Protein AF-C3PHQ7-F1 (afdb_monomer_lite)

Organism: Corynebacterium aurimucosum (strain ATCC 700975 / DSM 44827 / CIP 107346 / CN-1) (NCBI:txid548476)

InterPro domains:
  IPR045633 Protein of unknown function DUF6414 [PF19952] (88-363)

Secondary structure (DSSP, 8-state):
-HHHHHHHHHTS-HHHHHHHHHHHHHHHHHHHHTTS--TTHHHHHHHHHHHHHHHHHHHHHHHHHHHHHHHHHHHTT-----SS---EEEEEE-HHHHHHHHHHHTT----------SS-TTTHHHHHHHHTTT-HHHHHHHHHHHHHHHHHHHHHHHHHHTT-EEE-HHHH--HHHHHTTTTGGG--TT-EEEEEEEEEEEEHHHHHHHHHHHHHHHT-S-HHHHHHHHHHHHHHH-SEEEEEEETT-SSSSSS-EEEEEETTS--SSS-HHHHHHHH-SS-EEEEEEEEEEE-PPS------HHHHHHHHHHHHHHHHTTSS--HHHHHHHHHHHHHHHHHTT-TTSPPTT-EEEEEEEEEEE-PPPP----

pLDDT: mean 74.53, std 17.22, range [35.25, 98.0]

Radius of gyration: 29.81 Å; chains: 1; bounding box: 79×88×75 Å

Sequence (374 aa):
MGRFAFILICRLSFSERRAIQRDIAAIRARRALMRTPTRSAVHQLKQSERISIRQFYLLQFGFRARRTAVRIALMVNSLPESNVPDVRDYLFVDRQRVGSLLAQFADGLPESETQSKSRSKRLSANLAKIFSGQSEVGQSEAQTLALADLHVSQLEEAAQALDMLADISDLMANRKKWLRGKVRSRLQPGMLLRVTAMTQISDIATILELMSKLDQNFGSGSENAFEAMLDQIRSLYGESITVSIWPNGDDANDGMFVGELPYDLGFGPTRRELILSQVGPGPAELTTLMQISAVPTEKDKNHALGTWISELASMATKAVENDQLDRRVLDKTIASLGLVLAHSGFVAAPKWPAISVLPLAIYRNVMPTPQLDV

Structure (mmCIF, N/CA/C/O backbone):
data_AF-C3PHQ7-F1
#
_entry.id   AF-C3PHQ7-F1
#
loop_
_atom_site.group_PDB
_atom_site.id
_atom_site.type_symbol
_atom_site.label_atom_id
_atom_site.label_alt_id
_atom_site.label_comp_id
_atom_site.label_asym_id
_atom_site.label_entity_id
_atom_site.label_seq_id
_atom_site.pdbx_PDB_ins_code
_atom_site.Cartn_x
_atom_site.Cartn_y
_atom_site.Cartn_z
_atom_site.occupancy
_atom_site.B_iso_or_equiv
_atom_site.auth_seq_id
_atom_site.auth_comp_id
_atom_site.auth_asym_id
_atom_site.auth_atom_id
_atom_site.pdbx_PDB_model_num
ATOM 1 N N . MET A 1 1 ? -24.970 -35.235 17.700 1.00 44.75 1 MET A N 1
ATOM 2 C CA . MET A 1 1 ? -25.790 -34.148 17.108 1.00 44.75 1 MET A CA 1
ATOM 3 C C . MET A 1 1 ? -27.178 -33.933 17.745 1.00 44.75 1 MET A C 1
ATOM 5 O O . MET A 1 1 ? -27.752 -32.880 17.520 1.00 44.75 1 MET A O 1
ATOM 9 N N . GLY A 1 2 ? -27.722 -34.833 18.584 1.00 42.19 2 GLY A N 1
ATOM 10 C CA . GLY A 1 2 ? -29.098 -34.696 19.116 1.00 42.19 2 GLY A CA 1
ATOM 11 C C . GLY A 1 2 ? -29.337 -33.663 20.237 1.00 42.19 2 GLY A C 1
ATOM 12 O O . GLY A 1 2 ? -30.461 -33.203 20.392 1.00 42.19 2 GLY A O 1
ATOM 13 N N . ARG A 1 3 ? -28.310 -33.256 21.003 1.00 35.25 3 ARG A N 1
ATOM 14 C CA . ARG A 1 3 ? -28.483 -32.336 22.153 1.00 35.25 3 ARG A CA 1
ATOM 15 C C . ARG A 1 3 ? -28.530 -30.847 21.775 1.00 35.25 3 ARG A C 1
ATOM 17 O O . ARG A 1 3 ? -29.214 -30.080 22.441 1.00 35.25 3 ARG A O 1
ATOM 24 N N . PHE A 1 4 ? -27.896 -30.452 20.670 1.00 37.09 4 PHE A N 1
ATOM 25 C CA . PHE A 1 4 ? -27.916 -29.061 20.187 1.00 37.09 4 PHE A CA 1
ATOM 26 C C . PHE A 1 4 ? -29.248 -28.666 19.529 1.00 37.09 4 PHE A C 1
ATOM 28 O O . PHE A 1 4 ? -29.683 -27.525 19.655 1.00 37.09 4 PHE A O 1
ATOM 35 N N . ALA A 1 5 ? -29.944 -29.614 18.895 1.00 45.78 5 ALA A N 1
ATOM 36 C CA . ALA A 1 5 ? -31.250 -29.358 18.285 1.00 45.78 5 ALA A CA 1
ATOM 37 C C . ALA A 1 5 ? -32.349 -29.070 19.327 1.00 45.78 5 ALA A C 1
ATOM 39 O O . ALA A 1 5 ? -33.288 -28.331 19.044 1.00 45.78 5 ALA A O 1
ATOM 40 N N . PHE A 1 6 ? -32.223 -29.612 20.543 1.00 43.59 6 PHE A N 1
ATOM 41 C CA . PHE A 1 6 ? -33.249 -29.482 21.580 1.00 43.59 6 PHE A CA 1
ATOM 42 C C . PHE A 1 6 ? -33.238 -28.100 22.255 1.00 43.59 6 PHE A C 1
ATOM 44 O O . PHE A 1 6 ? -34.293 -27.537 22.531 1.00 43.59 6 PHE A O 1
ATOM 51 N N . ILE A 1 7 ? -32.053 -27.507 22.441 1.00 47.84 7 ILE A N 1
ATOM 52 C CA . ILE A 1 7 ? -31.901 -26.174 23.052 1.00 47.84 7 ILE A CA 1
ATOM 53 C C . ILE A 1 7 ? -32.394 -25.070 22.102 1.00 47.84 7 ILE A C 1
ATOM 55 O O . ILE A 1 7 ? -32.995 -24.092 22.547 1.00 47.84 7 ILE A O 1
ATOM 59 N N . LEU A 1 8 ? -32.225 -25.250 20.786 1.00 44.53 8 LEU A N 1
ATOM 60 C CA . LEU A 1 8 ? -32.668 -24.271 19.790 1.00 44.53 8 LEU A CA 1
ATOM 61 C C . LEU A 1 8 ? -34.204 -24.198 19.667 1.00 44.53 8 LEU A C 1
ATOM 63 O O . LEU A 1 8 ? -34.749 -23.128 19.411 1.00 44.53 8 LEU A O 1
ATOM 67 N N . ILE A 1 9 ? -34.913 -25.309 19.898 1.00 50.59 9 ILE A N 1
ATOM 68 C CA . ILE A 1 9 ? -36.383 -25.378 19.791 1.00 50.59 9 ILE A CA 1
ATOM 69 C C . ILE A 1 9 ? -37.079 -24.692 20.981 1.00 50.59 9 ILE A C 1
ATOM 71 O O . ILE A 1 9 ? -38.184 -24.166 20.831 1.00 50.59 9 ILE A O 1
ATOM 75 N N . CYS A 1 10 ? -36.434 -24.624 22.149 1.00 55.66 10 CYS A N 1
ATOM 76 C CA . CYS A 1 10 ? -37.017 -24.002 23.341 1.00 55.66 10 CYS A CA 1
ATOM 77 C C . CYS A 1 10 ? -37.130 -22.469 23.254 1.00 55.66 10 CYS A C 1
ATOM 79 O O . CYS A 1 10 ? -37.990 -21.900 23.925 1.00 55.66 10 CYS A O 1
ATOM 81 N N . ARG A 1 11 ? -36.324 -21.808 22.408 1.00 55.03 11 ARG A N 1
ATOM 82 C CA . ARG A 1 11 ? -36.330 -20.341 22.225 1.00 55.03 11 ARG A CA 1
ATOM 83 C C . ARG A 1 11 ? -37.258 -19.828 21.120 1.00 55.03 11 ARG A C 1
ATOM 85 O O . ARG A 1 11 ? -37.359 -18.622 20.938 1.00 55.03 11 ARG A O 1
ATOM 92 N N . LEU A 1 12 ? -37.934 -20.715 20.395 1.00 70.50 12 LEU A N 1
ATOM 93 C CA . LEU A 1 12 ? -38.846 -20.320 19.323 1.00 70.50 12 LEU A CA 1
ATOM 94 C C . LEU A 1 12 ? -40.212 -19.912 19.877 1.00 70.50 12 LEU A C 1
ATOM 96 O O . LEU A 1 12 ? -40.729 -20.525 20.819 1.00 70.50 12 LEU A O 1
ATOM 100 N N . SER A 1 13 ? -40.830 -18.913 19.261 1.00 82.62 13 SER A N 1
ATOM 101 C CA . SER A 1 13 ? -42.218 -18.555 19.546 1.00 82.62 13 SER A CA 1
ATOM 102 C C . SER A 1 13 ? -43.164 -19.721 19.210 1.00 82.62 13 SER A C 1
ATOM 104 O O . SER A 1 13 ? -42.839 -20.638 18.447 1.00 82.62 13 SER A O 1
ATOM 106 N N . PHE A 1 14 ? -44.355 -19.735 19.811 1.00 71.75 14 PHE A N 1
ATOM 107 C CA . PHE A 1 14 ? -45.325 -20.821 19.620 1.00 71.75 14 PHE A CA 1
ATOM 108 C C . PHE A 1 14 ? -45.759 -20.989 18.149 1.00 71.75 14 PHE A C 1
ATOM 110 O O . PHE A 1 14 ? -45.983 -22.113 17.689 1.00 71.75 14 PHE A O 1
ATOM 117 N N . SER A 1 15 ? -45.825 -19.892 17.388 1.00 74.12 15 SER A N 1
ATOM 118 C CA . SER A 1 15 ? -46.132 -19.903 15.953 1.00 74.12 15 SER A CA 1
ATOM 119 C C . SER A 1 15 ? -45.021 -20.562 15.127 1.00 74.12 15 SER A C 1
ATOM 121 O O . SER A 1 15 ? -45.315 -21.393 14.266 1.00 74.12 15 SER A O 1
ATOM 123 N N . GLU A 1 16 ? -43.754 -20.283 15.435 1.00 69.81 16 GLU A N 1
ATOM 124 C CA . GLU A 1 16 ? -42.590 -20.883 14.767 1.00 69.81 16 GLU A CA 1
ATOM 125 C C . GLU A 1 16 ? -42.484 -22.387 15.046 1.00 69.81 16 GLU A C 1
ATOM 127 O O . GLU A 1 16 ? -42.225 -23.175 14.134 1.00 69.81 16 GLU A O 1
ATOM 132 N N . ARG A 1 17 ? -42.778 -22.822 16.281 1.00 80.06 17 ARG A N 1
ATOM 133 C CA . ARG A 1 17 ? -42.828 -24.257 16.616 1.00 80.06 17 ARG A CA 1
ATOM 134 C C . ARG A 1 17 ? -43.915 -24.990 15.827 1.00 80.06 17 ARG A C 1
ATOM 136 O O . ARG A 1 17 ? -43.672 -26.101 15.355 1.00 80.06 17 ARG A O 1
ATOM 143 N N . ARG A 1 18 ? -45.090 -24.373 15.636 1.00 80.44 18 ARG A N 1
ATOM 144 C CA . ARG A 1 18 ? -46.166 -24.944 14.804 1.00 80.44 18 ARG A CA 1
ATOM 145 C C . ARG A 1 18 ? -45.776 -25.031 13.328 1.00 80.44 18 ARG A C 1
ATOM 147 O O . ARG A 1 18 ? -46.113 -26.027 12.693 1.00 80.44 18 ARG A O 1
ATOM 154 N N . ALA A 1 19 ? -45.072 -24.035 12.789 1.00 75.12 19 ALA A N 1
ATOM 155 C CA . ALA A 1 19 ? -44.599 -24.059 11.403 1.00 75.12 19 ALA A CA 1
ATOM 156 C C . ALA A 1 19 ? -43.603 -25.209 11.172 1.00 75.12 19 ALA A C 1
ATOM 158 O O . ALA A 1 19 ? -43.819 -26.046 10.299 1.00 75.12 19 ALA A O 1
ATOM 159 N N . ILE A 1 20 ? -42.602 -25.343 12.048 1.00 74.31 20 ILE A N 1
ATOM 160 C CA . ILE A 1 20 ? -41.599 -26.415 11.961 1.00 74.31 20 ILE A CA 1
ATOM 161 C C . ILE A 1 20 ? -42.240 -27.801 12.116 1.00 74.31 20 ILE A C 1
ATOM 163 O O . ILE A 1 20 ? -41.876 -28.736 11.403 1.00 74.31 20 ILE A O 1
ATOM 167 N N . GLN A 1 21 ? -43.220 -27.965 13.014 1.00 80.44 21 GLN A N 1
ATOM 168 C CA . GLN A 1 21 ? -43.919 -29.246 13.149 1.00 80.44 21 GLN A CA 1
ATOM 169 C C . GLN A 1 21 ? -44.741 -29.615 11.908 1.00 80.44 21 GLN A C 1
ATOM 171 O O . GLN A 1 21 ? -44.766 -30.792 11.542 1.00 80.44 21 GLN A O 1
ATOM 176 N N . ARG A 1 22 ? -45.369 -28.641 11.234 1.00 79.12 22 ARG A N 1
ATOM 177 C CA . ARG A 1 22 ? -46.061 -28.882 9.956 1.00 79.12 22 ARG A CA 1
ATOM 178 C C . ARG A 1 22 ? -45.084 -29.316 8.867 1.00 79.12 22 ARG A C 1
ATOM 180 O O . ARG A 1 22 ? -45.370 -30.284 8.165 1.00 79.12 22 ARG A O 1
ATOM 187 N N . ASP A 1 23 ? -43.917 -28.684 8.786 1.00 76.94 23 ASP A N 1
ATOM 188 C CA . ASP A 1 23 ? -42.897 -29.029 7.791 1.00 76.94 23 ASP A CA 1
ATOM 189 C C . ASP A 1 23 ? -42.307 -30.424 8.036 1.00 76.94 23 ASP A C 1
ATOM 191 O O . ASP A 1 23 ? -42.175 -31.225 7.109 1.00 76.94 23 ASP A O 1
ATOM 195 N N . ILE A 1 24 ? -42.035 -30.780 9.296 1.00 77.69 24 ILE A N 1
ATOM 196 C CA . ILE A 1 24 ? -41.572 -32.128 9.661 1.00 77.69 24 ILE A CA 1
ATOM 197 C C . ILE A 1 24 ? -42.640 -33.183 9.338 1.00 77.69 24 ILE A C 1
ATOM 199 O O . ILE A 1 24 ? -42.304 -34.259 8.832 1.00 77.69 24 ILE A O 1
ATOM 203 N N . ALA A 1 25 ? -43.919 -32.896 9.601 1.00 79.31 25 ALA A N 1
ATOM 204 C CA . ALA A 1 25 ? -45.023 -33.788 9.251 1.00 79.31 25 ALA A CA 1
ATOM 205 C C . ALA A 1 25 ? -45.142 -33.970 7.727 1.00 79.31 25 ALA A C 1
ATOM 207 O O . ALA A 1 25 ? -45.264 -35.102 7.256 1.00 79.31 25 ALA A O 1
ATOM 208 N N . ALA A 1 26 ? -45.003 -32.890 6.953 1.00 76.88 26 ALA A N 1
ATOM 209 C CA . ALA A 1 26 ? -45.005 -32.931 5.492 1.00 76.88 26 ALA A CA 1
ATOM 210 C C . ALA A 1 26 ? -43.822 -33.740 4.929 1.00 76.88 26 ALA A C 1
ATOM 212 O O . ALA A 1 26 ? -43.999 -34.548 4.015 1.00 76.88 26 ALA A O 1
ATOM 213 N N . ILE A 1 27 ? -42.623 -33.598 5.508 1.00 76.12 27 ILE A N 1
ATOM 214 C CA . ILE A 1 27 ? -41.437 -34.380 5.125 1.00 76.12 27 ILE A CA 1
ATOM 215 C C . ILE A 1 27 ? -41.638 -35.869 5.438 1.00 76.12 27 ILE A C 1
ATOM 217 O O . ILE A 1 27 ? -41.317 -36.720 4.606 1.00 76.12 27 ILE A O 1
ATOM 221 N N . ARG A 1 28 ? -42.200 -36.212 6.606 1.00 78.00 28 ARG A N 1
ATOM 222 C CA . ARG A 1 28 ? -42.502 -37.610 6.968 1.00 78.00 28 ARG A CA 1
ATOM 223 C C . ARG A 1 28 ? -43.550 -38.227 6.042 1.00 78.00 28 ARG A C 1
ATOM 225 O O . ARG A 1 28 ? -43.341 -39.348 5.584 1.00 78.00 28 ARG A O 1
ATOM 232 N N . ALA A 1 29 ? -44.610 -37.490 5.710 1.00 73.31 29 ALA A N 1
ATOM 233 C CA . ALA A 1 29 ? -45.628 -37.930 4.757 1.00 73.31 29 ALA A CA 1
ATOM 234 C C . ALA A 1 29 ? -45.036 -38.166 3.353 1.00 73.31 29 ALA A C 1
ATOM 236 O O . ALA A 1 29 ? -45.284 -39.207 2.745 1.00 73.31 29 ALA A O 1
ATOM 237 N N . ARG A 1 30 ? -44.160 -37.270 2.871 1.00 71.62 30 ARG A N 1
ATOM 238 C CA . ARG A 1 30 ? -43.434 -37.449 1.597 1.00 71.62 30 ARG A CA 1
ATOM 239 C C . ARG A 1 30 ? -42.517 -38.673 1.608 1.00 71.62 30 ARG A C 1
ATOM 241 O O . ARG A 1 30 ? -42.446 -39.401 0.621 1.00 71.62 30 ARG A O 1
ATOM 248 N N . ARG A 1 31 ? -41.836 -38.937 2.726 1.00 75.44 31 ARG A N 1
ATOM 249 C CA . ARG A 1 31 ? -40.956 -40.109 2.871 1.00 75.44 31 ARG A CA 1
ATOM 250 C C . ARG A 1 31 ? -41.738 -41.427 2.913 1.00 75.44 31 ARG A C 1
ATOM 252 O O . ARG A 1 31 ? -41.220 -42.438 2.450 1.00 75.44 31 ARG A O 1
ATOM 259 N N . ALA A 1 32 ? -42.969 -41.411 3.429 1.00 72.81 32 ALA A N 1
ATOM 260 C CA . ALA A 1 32 ? -43.880 -42.556 3.389 1.00 72.81 32 ALA A CA 1
ATOM 261 C C . ALA A 1 32 ? -44.382 -42.840 1.961 1.00 72.81 32 ALA A C 1
ATOM 263 O O . ALA A 1 32 ? -44.385 -43.994 1.539 1.00 72.81 32 ALA A O 1
ATOM 264 N N . LEU A 1 33 ? -44.700 -41.796 1.188 1.00 66.88 33 LEU A N 1
ATOM 265 C CA . LEU A 1 33 ? -45.106 -41.907 -0.221 1.00 66.88 33 LEU A CA 1
ATOM 266 C C . LEU A 1 33 ? -43.989 -42.440 -1.136 1.00 66.88 33 LEU A C 1
ATOM 268 O O . LEU A 1 33 ? -44.268 -43.138 -2.104 1.00 66.88 33 LEU A O 1
ATOM 272 N N . MET A 1 34 ? -42.716 -42.188 -0.814 1.00 66.81 34 MET A N 1
ATOM 273 C CA . MET A 1 34 ? -41.584 -42.723 -1.586 1.00 66.81 34 MET A CA 1
ATOM 274 C C . MET A 1 34 ? -41.327 -44.228 -1.393 1.00 66.81 34 MET A C 1
ATOM 276 O O . MET A 1 34 ? -40.497 -44.790 -2.103 1.00 66.81 34 MET A O 1
ATOM 280 N N . ARG A 1 35 ? -42.019 -44.907 -0.466 1.00 69.81 35 ARG A N 1
ATOM 281 C CA . ARG A 1 35 ? -41.836 -46.353 -0.231 1.00 69.81 35 ARG A CA 1
ATOM 282 C C . ARG A 1 35 ? -42.687 -47.257 -1.133 1.00 69.81 35 ARG A C 1
ATOM 284 O O . ARG A 1 35 ? -42.428 -48.453 -1.167 1.00 69.81 35 ARG A O 1
ATOM 291 N N . THR A 1 36 ? -43.648 -46.719 -1.886 1.00 65.06 36 THR A N 1
ATOM 292 C CA . THR A 1 36 ? -44.449 -47.475 -2.871 1.00 65.06 36 THR A CA 1
ATOM 293 C C . THR A 1 36 ? -44.671 -46.638 -4.139 1.00 65.06 36 THR A C 1
ATOM 295 O O . THR A 1 36 ? -45.637 -45.883 -4.234 1.00 65.06 36 THR A O 1
ATOM 298 N N . PRO A 1 37 ? -43.773 -46.705 -5.139 1.00 52.88 37 PRO A N 1
ATOM 299 C CA . PRO A 1 37 ? -43.892 -45.860 -6.319 1.00 52.88 37 PRO A CA 1
ATOM 300 C C . PRO A 1 37 ? -44.915 -46.434 -7.310 1.00 52.88 37 PRO A C 1
ATOM 302 O O . PRO A 1 37 ? -44.592 -47.259 -8.160 1.00 52.88 37 PRO A O 1
ATOM 305 N N . THR A 1 38 ? -46.157 -45.953 -7.263 1.00 65.00 38 THR A N 1
ATOM 306 C CA . THR A 1 38 ? -47.075 -46.052 -8.410 1.00 65.00 38 THR A CA 1
ATOM 307 C C . THR A 1 38 ? -46.685 -45.021 -9.472 1.00 65.00 38 THR A C 1
ATOM 309 O O . THR A 1 38 ? -46.525 -43.840 -9.157 1.00 65.00 38 THR A O 1
ATOM 312 N N . ARG A 1 39 ? -46.573 -45.441 -10.744 1.00 59.19 39 ARG A N 1
ATOM 313 C CA . ARG A 1 39 ? -46.137 -44.614 -11.900 1.00 59.19 39 ARG A CA 1
ATOM 314 C C . ARG A 1 39 ? -46.874 -43.269 -12.052 1.00 59.19 39 ARG A C 1
ATOM 316 O O . ARG A 1 39 ? -46.294 -42.328 -12.580 1.00 59.19 39 ARG A O 1
ATOM 323 N N . SER A 1 40 ? -48.103 -43.154 -11.546 1.00 57.47 40 SER A N 1
ATOM 324 C CA . SER A 1 40 ? -48.902 -41.916 -11.550 1.00 57.47 40 SER A CA 1
ATOM 325 C C . SER A 1 40 ? -48.375 -40.829 -10.586 1.00 57.47 40 SER A C 1
ATOM 327 O O . SER A 1 40 ? -48.438 -39.641 -10.903 1.00 57.47 40 SER A O 1
ATOM 329 N N . ALA A 1 41 ? -47.762 -41.202 -9.455 1.00 56.22 41 ALA A N 1
ATOM 330 C CA . ALA A 1 41 ? -47.323 -40.254 -8.422 1.00 56.22 41 ALA A CA 1
ATOM 331 C C . ALA A 1 41 ? -46.029 -39.498 -8.787 1.00 56.22 41 ALA A C 1
ATOM 333 O O . ALA A 1 41 ? -45.799 -38.375 -8.335 1.00 56.22 41 ALA A O 1
ATOM 334 N N . VAL A 1 42 ? -45.193 -40.081 -9.653 1.00 58.88 42 VAL A N 1
ATOM 335 C CA . VAL A 1 42 ? -43.893 -39.511 -10.052 1.00 58.88 42 VAL A CA 1
ATOM 336 C C . VAL A 1 42 ? -44.061 -38.236 -10.891 1.00 58.88 42 VAL A C 1
ATOM 338 O O . VAL A 1 42 ? -43.227 -37.332 -10.821 1.00 58.88 42 VAL A O 1
ATOM 341 N N . HIS A 1 43 ? -45.163 -38.117 -11.640 1.00 57.47 43 HIS A N 1
ATOM 342 C CA . HIS A 1 43 ? -45.418 -36.949 -12.486 1.00 57.47 43 HIS A CA 1
ATOM 343 C C . HIS A 1 43 ? -45.971 -35.744 -11.705 1.00 57.47 43 HIS A C 1
ATOM 345 O O . HIS A 1 43 ? -45.633 -34.607 -12.034 1.00 57.47 43 HIS A O 1
ATOM 351 N N . GLN A 1 44 ? -46.739 -35.971 -10.628 1.00 57.94 44 GLN A N 1
ATOM 352 C CA . GLN A 1 44 ? -47.211 -34.896 -9.741 1.00 57.94 44 GLN A CA 1
ATOM 353 C C . GLN A 1 44 ? -46.110 -34.383 -8.794 1.00 57.94 44 GLN A C 1
ATOM 355 O O . GLN A 1 44 ? -46.046 -33.186 -8.506 1.00 57.94 44 GLN A O 1
ATOM 360 N N . LEU A 1 45 ? -45.178 -35.246 -8.368 1.00 55.41 45 LEU A N 1
ATOM 361 C CA . LEU A 1 45 ? -44.049 -34.848 -7.514 1.00 55.41 45 LEU A CA 1
ATOM 362 C C . LEU A 1 45 ? -43.100 -33.853 -8.206 1.00 55.41 45 LEU A C 1
ATOM 364 O O . LEU A 1 45 ? -42.732 -32.850 -7.588 1.00 55.41 45 LEU A O 1
ATOM 368 N N . LYS A 1 46 ? -42.810 -34.043 -9.504 1.00 58.09 46 LYS A 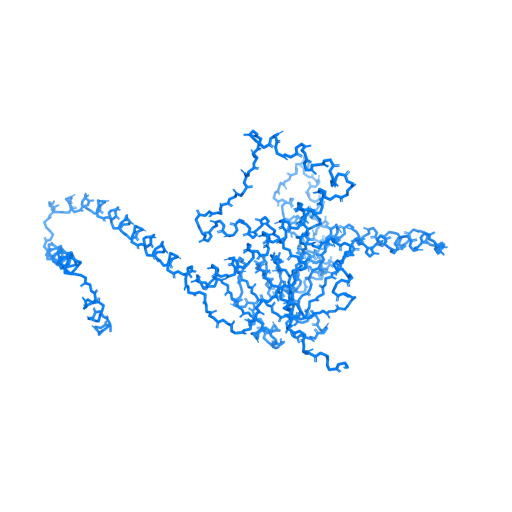N 1
ATOM 369 C CA . LYS A 1 46 ? -41.931 -33.149 -10.287 1.00 58.09 46 LYS A CA 1
ATOM 370 C C . LYS A 1 46 ? -42.475 -31.724 -10.466 1.00 58.09 46 LYS A C 1
ATOM 372 O O . LYS A 1 46 ? -41.683 -30.792 -10.598 1.00 58.09 46 LYS A O 1
ATOM 377 N N . GLN A 1 47 ? -43.796 -31.523 -10.454 1.00 54.56 47 GLN A N 1
ATOM 378 C CA . GLN A 1 47 ? -44.381 -30.174 -10.499 1.00 54.56 47 GLN A CA 1
ATOM 379 C C . GLN A 1 47 ? -44.374 -29.480 -9.126 1.00 54.56 47 GLN A C 1
ATOM 381 O O . GLN A 1 47 ? -44.181 -28.266 -9.064 1.00 54.56 47 GLN A O 1
ATOM 386 N N . SER A 1 48 ? -44.490 -30.228 -8.021 1.00 49.62 48 SER A N 1
ATOM 387 C CA . SER A 1 48 ? -44.463 -29.657 -6.661 1.00 49.62 48 SER A CA 1
ATOM 388 C C . SER A 1 48 ? -43.054 -29.266 -6.173 1.00 49.62 48 SER A C 1
ATOM 390 O O . SER A 1 48 ? -42.910 -28.328 -5.384 1.00 49.62 48 SER A O 1
ATOM 392 N N . GLU A 1 49 ? -41.998 -29.922 -6.675 1.00 51.59 49 GLU A N 1
ATOM 393 C CA . GLU A 1 49 ? -40.604 -29.615 -6.311 1.00 51.59 49 GLU A CA 1
ATOM 394 C C . GLU A 1 49 ? -40.146 -28.234 -6.801 1.00 51.59 49 GLU A C 1
ATOM 396 O O . GLU A 1 49 ? -39.422 -27.535 -6.090 1.00 51.59 49 GLU A O 1
ATOM 401 N N . ARG A 1 50 ? -40.629 -27.775 -7.964 1.00 50.94 50 ARG A N 1
ATOM 402 C CA . ARG A 1 50 ? -40.251 -26.457 -8.508 1.00 50.94 50 ARG A CA 1
ATOM 403 C C . ARG A 1 50 ? -40.844 -25.281 -7.724 1.00 50.94 50 ARG A C 1
ATOM 405 O O . ARG A 1 50 ? -40.227 -24.220 -7.671 1.00 50.94 50 ARG A O 1
ATOM 412 N N . ILE A 1 51 ? -41.996 -25.465 -7.078 1.00 52.66 51 ILE A N 1
ATOM 413 C CA . ILE A 1 51 ? -42.654 -24.414 -6.281 1.00 52.66 51 ILE A CA 1
ATOM 414 C C . ILE A 1 51 ? -42.040 -24.342 -4.870 1.00 52.66 51 ILE A C 1
ATOM 416 O O . ILE A 1 51 ? -41.815 -23.252 -4.342 1.00 52.66 51 ILE A O 1
ATOM 420 N N . SER A 1 52 ? -41.666 -25.491 -4.295 1.00 54.97 52 SER A N 1
ATOM 421 C CA . SER A 1 52 ? -41.090 -25.583 -2.945 1.00 54.97 52 SER A CA 1
ATOM 422 C C . SER A 1 52 ? -39.676 -25.001 -2.842 1.00 54.97 52 SER A C 1
ATOM 424 O O . SER A 1 52 ? -39.354 -24.384 -1.830 1.00 54.97 52 SER A O 1
ATOM 426 N N . ILE A 1 53 ? -38.830 -25.167 -3.866 1.00 54.62 53 ILE A N 1
ATOM 427 C CA . ILE A 1 53 ? -37.450 -24.648 -3.839 1.00 54.62 53 ILE A CA 1
ATOM 428 C C . ILE A 1 53 ? -37.454 -23.114 -3.912 1.00 54.62 53 ILE A C 1
ATOM 430 O O . ILE A 1 53 ? -36.744 -22.456 -3.156 1.00 54.62 53 ILE A O 1
ATOM 434 N N . ARG A 1 54 ? -38.322 -22.520 -4.743 1.00 50.25 54 ARG A N 1
ATOM 435 C CA . ARG A 1 54 ? -38.422 -21.058 -4.885 1.00 50.25 54 ARG A CA 1
ATOM 436 C C . ARG A 1 54 ? -38.908 -20.376 -3.597 1.00 50.25 54 ARG A C 1
ATOM 438 O O . ARG A 1 54 ? -38.363 -19.343 -3.220 1.00 50.25 54 ARG A O 1
ATOM 445 N N . GLN A 1 55 ? -39.869 -20.977 -2.888 1.00 53.66 55 GLN A N 1
ATOM 446 C CA . GLN A 1 55 ? -40.319 -20.478 -1.580 1.00 53.66 55 GLN A CA 1
ATOM 447 C C . GLN A 1 55 ? -39.271 -20.668 -0.475 1.00 53.66 55 GLN A C 1
ATOM 449 O O . GLN A 1 55 ? -39.130 -19.792 0.375 1.00 53.66 55 GLN A O 1
ATOM 454 N N . PHE A 1 56 ? -38.496 -21.756 -0.507 1.00 54.84 56 PHE A N 1
ATOM 455 C CA . PHE A 1 56 ? -37.429 -21.995 0.468 1.00 54.84 56 PHE A CA 1
ATOM 456 C C . PHE A 1 56 ? -36.282 -20.978 0.334 1.00 54.84 56 PHE A C 1
ATOM 458 O O . PHE A 1 56 ? -35.803 -20.459 1.341 1.00 54.84 56 PHE A O 1
ATOM 465 N N . TYR A 1 57 ? -35.899 -20.618 -0.898 1.00 50.91 57 TYR A N 1
ATOM 466 C CA . TYR A 1 57 ? -34.899 -19.570 -1.140 1.00 50.91 57 TYR A CA 1
ATOM 467 C C . TYR A 1 57 ? -35.401 -18.172 -0.751 1.00 50.91 57 TYR A C 1
ATOM 469 O O . TYR A 1 57 ? -34.662 -17.428 -0.112 1.00 50.91 57 TYR A O 1
ATOM 477 N N . LEU A 1 58 ? -36.661 -17.826 -1.045 1.00 48.94 58 LEU A N 1
ATOM 478 C CA . LEU A 1 58 ? -37.242 -16.537 -0.638 1.00 48.94 58 LEU A CA 1
ATOM 479 C C . LEU A 1 58 ? -37.364 -16.397 0.890 1.00 48.94 58 LEU A C 1
ATOM 481 O O . LEU A 1 58 ? -37.103 -15.323 1.431 1.00 48.94 58 LEU A O 1
ATOM 485 N N . LEU A 1 59 ? -37.692 -17.482 1.600 1.00 49.59 59 LEU A N 1
ATOM 486 C CA . LEU A 1 59 ? -37.736 -17.492 3.064 1.00 49.59 59 LEU A CA 1
ATOM 487 C C . LEU A 1 59 ? -36.338 -17.427 3.690 1.00 49.59 59 LEU A C 1
ATOM 489 O O . LEU A 1 59 ? -36.156 -16.675 4.644 1.00 49.59 59 LEU A O 1
ATOM 493 N N . GLN A 1 60 ? -35.337 -18.137 3.153 1.00 49.81 60 GLN A N 1
ATOM 494 C CA . GLN A 1 60 ? -33.965 -18.051 3.672 1.00 49.81 60 GLN A CA 1
ATOM 495 C C . GLN A 1 60 ? -33.311 -16.688 3.421 1.00 49.81 60 GLN A C 1
ATOM 497 O O . GLN A 1 60 ? -32.669 -16.161 4.331 1.00 49.81 60 GLN A O 1
ATOM 502 N N . PHE A 1 61 ? -33.500 -16.084 2.243 1.00 49.81 61 PHE A N 1
ATOM 503 C CA . PHE A 1 61 ? -32.967 -14.746 1.965 1.00 49.81 61 PHE A CA 1
ATOM 504 C C . PHE A 1 61 ? -33.678 -13.663 2.790 1.00 49.81 61 PHE A C 1
ATOM 506 O O . PHE A 1 61 ? -33.013 -12.813 3.382 1.00 49.81 61 PHE A O 1
ATOM 513 N N . GLY A 1 62 ? -35.006 -13.747 2.940 1.00 45.88 62 GLY A N 1
ATOM 514 C CA . GLY A 1 62 ? -35.770 -12.806 3.765 1.00 45.88 62 GLY A CA 1
ATOM 515 C C . GLY A 1 62 ? -35.431 -12.869 5.261 1.00 45.88 62 GLY A C 1
ATOM 516 O O . GLY A 1 62 ? -35.389 -11.834 5.928 1.00 45.88 62 GLY A O 1
ATOM 517 N N . PHE A 1 63 ? -35.140 -14.061 5.803 1.00 46.34 63 PHE A N 1
ATOM 518 C CA . PHE A 1 63 ? -34.761 -14.220 7.215 1.00 46.34 63 PHE A CA 1
ATOM 519 C C . PHE A 1 63 ? -33.330 -13.755 7.509 1.00 46.34 63 PHE A C 1
ATOM 521 O O . PHE A 1 63 ? -33.057 -13.277 8.612 1.00 46.34 63 PHE A O 1
ATOM 528 N N . ARG A 1 64 ? -32.415 -13.880 6.535 1.00 47.94 64 ARG A N 1
ATOM 529 C CA . ARG A 1 64 ? -31.034 -13.400 6.674 1.00 47.94 64 ARG A CA 1
ATOM 530 C C . ARG A 1 64 ? -30.995 -11.871 6.647 1.00 47.94 64 ARG A C 1
ATOM 532 O O . ARG A 1 64 ? -30.471 -11.292 7.589 1.00 47.94 64 ARG A O 1
ATOM 539 N N . ALA A 1 65 ? -31.674 -11.235 5.687 1.00 48.19 65 ALA A N 1
ATOM 540 C CA . ALA A 1 65 ? -31.741 -9.774 5.575 1.00 48.19 65 ALA A CA 1
ATOM 541 C C . ALA A 1 65 ? -32.377 -9.097 6.808 1.00 48.19 65 ALA A C 1
ATOM 543 O O . ALA A 1 65 ? -31.843 -8.119 7.328 1.00 48.19 65 ALA A O 1
ATOM 544 N N . ARG A 1 66 ? -33.470 -9.655 7.358 1.00 45.31 66 ARG A N 1
ATOM 545 C CA . ARG A 1 66 ? -34.105 -9.100 8.573 1.00 45.31 66 ARG A CA 1
ATOM 546 C C . ARG A 1 66 ? -33.261 -9.272 9.838 1.00 45.31 66 ARG A C 1
ATOM 548 O O . ARG A 1 66 ? -33.334 -8.423 10.721 1.00 45.31 66 ARG A O 1
ATOM 555 N N . ARG A 1 67 ? -32.452 -10.334 9.945 1.00 49.50 67 ARG A N 1
ATOM 556 C CA . ARG A 1 67 ? -31.511 -10.494 11.068 1.00 49.50 67 ARG A CA 1
ATOM 557 C C . ARG A 1 67 ? -30.336 -9.526 10.979 1.00 49.50 67 ARG A C 1
ATOM 559 O O . ARG A 1 67 ? -29.914 -9.044 12.024 1.00 49.50 67 ARG A O 1
ATOM 566 N N . THR A 1 68 ? -29.838 -9.227 9.781 1.00 48.75 68 THR A N 1
ATOM 567 C CA . THR A 1 68 ? -28.758 -8.248 9.600 1.00 48.75 68 THR A CA 1
ATOM 568 C C . THR A 1 68 ? -29.241 -6.837 9.939 1.00 48.75 68 THR A C 1
ATOM 570 O O . THR A 1 68 ? -28.618 -6.174 10.760 1.00 48.75 68 THR A O 1
ATOM 573 N N . ALA A 1 69 ? -30.413 -6.427 9.440 1.00 46.25 69 ALA A N 1
ATOM 574 C CA . ALA A 1 69 ? -30.965 -5.093 9.699 1.00 46.25 69 ALA A CA 1
ATOM 575 C C . ALA A 1 69 ? -31.273 -4.829 11.190 1.00 46.25 69 ALA A C 1
ATOM 577 O O . ALA A 1 69 ? -30.958 -3.763 11.709 1.00 46.25 69 ALA A O 1
ATOM 578 N N . VAL A 1 70 ? -31.832 -5.813 11.912 1.00 49.06 70 VAL A N 1
ATOM 579 C CA . VAL A 1 70 ? -32.097 -5.680 13.361 1.00 49.06 70 VAL A CA 1
ATOM 580 C C . VAL A 1 70 ? -30.801 -5.665 14.180 1.00 49.06 70 VAL A C 1
ATOM 582 O O . VAL A 1 70 ? -30.749 -5.030 15.228 1.00 49.06 70 VAL A O 1
ATOM 585 N N . ARG A 1 71 ? -29.739 -6.333 13.711 1.00 43.66 71 ARG A N 1
ATOM 586 C CA . ARG A 1 71 ? -28.437 -6.339 14.391 1.00 43.66 71 ARG A CA 1
ATOM 587 C C . ARG A 1 71 ? -27.685 -5.023 14.178 1.00 43.66 71 ARG A C 1
ATOM 589 O O . ARG A 1 71 ? -27.166 -4.497 15.149 1.00 43.66 71 ARG A O 1
ATOM 596 N N . ILE A 1 72 ? -27.725 -4.454 12.971 1.00 45.88 72 ILE A N 1
ATOM 597 C CA . ILE A 1 72 ? -27.151 -3.130 12.672 1.00 45.88 72 ILE A CA 1
ATOM 598 C C . ILE A 1 72 ? -27.855 -2.037 13.494 1.00 45.88 72 ILE A C 1
ATOM 600 O O . ILE A 1 72 ? -27.190 -1.225 14.128 1.00 45.88 72 ILE A O 1
ATOM 604 N N . ALA A 1 73 ? -29.190 -2.074 13.596 1.00 46.62 73 ALA A N 1
ATOM 605 C CA . ALA A 1 73 ? -29.949 -1.115 14.407 1.00 46.62 73 ALA A CA 1
ATOM 606 C C . ALA A 1 73 ? -29.671 -1.211 15.925 1.00 46.62 73 ALA A C 1
ATOM 608 O O . ALA A 1 73 ? -29.901 -0.247 16.649 1.00 46.62 73 ALA A O 1
ATOM 609 N N . LEU A 1 74 ? -29.174 -2.355 16.413 1.00 45.72 74 LEU A N 1
ATOM 610 C CA . LEU A 1 74 ? -28.745 -2.536 17.806 1.00 45.72 74 LEU A CA 1
ATOM 611 C C . LEU A 1 74 ? -27.262 -2.196 18.038 1.00 45.72 74 LEU A C 1
ATOM 613 O O . LEU A 1 74 ? -26.893 -1.965 19.184 1.00 45.72 74 LEU A O 1
ATOM 617 N N . MET A 1 75 ? -26.427 -2.144 16.993 1.00 41.75 75 MET A N 1
ATOM 618 C CA . MET A 1 75 ? -24.982 -1.888 17.111 1.00 41.75 75 MET A CA 1
ATOM 619 C C . MET A 1 75 ? -24.638 -0.405 17.298 1.00 41.75 75 MET A C 1
ATOM 621 O O . MET A 1 75 ? -23.675 -0.100 17.991 1.00 41.75 75 MET A O 1
ATOM 625 N N . VAL A 1 76 ? -25.480 0.516 16.810 1.00 45.59 76 VAL A N 1
ATOM 626 C CA . VAL A 1 76 ? -25.266 1.974 16.956 1.00 45.59 76 VAL A CA 1
ATOM 627 C C . VAL A 1 76 ? -25.230 2.428 18.429 1.00 45.59 76 VAL A C 1
ATOM 629 O O . VAL A 1 76 ? -24.634 3.451 18.741 1.00 45.59 76 VAL A O 1
ATOM 632 N N . ASN A 1 77 ? -25.806 1.649 19.354 1.00 43.09 77 ASN A N 1
ATOM 633 C CA . ASN A 1 77 ? -25.819 1.952 20.793 1.00 43.09 77 ASN A CA 1
ATOM 634 C C . ASN A 1 77 ? -24.893 1.052 21.630 1.00 43.09 77 ASN A C 1
ATOM 636 O O . ASN A 1 77 ? -25.002 1.041 22.855 1.00 43.09 77 ASN A O 1
ATOM 640 N N . SER A 1 78 ? -24.011 0.270 21.006 1.00 42.22 78 SER A N 1
ATOM 641 C CA . SER A 1 78 ? -23.100 -0.633 21.716 1.00 42.22 78 SER A CA 1
ATOM 642 C C . SER A 1 78 ? -21.669 -0.494 21.212 1.00 42.22 78 SER A C 1
ATOM 644 O O . SER A 1 78 ? -21.014 -1.498 20.924 1.00 42.22 78 SER A O 1
ATOM 646 N N . LEU A 1 79 ? -21.183 0.741 21.093 1.00 48.47 79 LEU A N 1
ATOM 647 C CA . LEU A 1 79 ? -19.744 0.952 21.038 1.00 48.47 79 LEU A CA 1
ATOM 648 C C . LEU A 1 79 ? -19.181 0.545 22.409 1.00 48.47 79 LEU A C 1
ATOM 650 O O . LEU A 1 79 ? -19.705 1.000 23.430 1.00 48.47 79 LEU A O 1
ATOM 654 N N . PRO A 1 80 ? -18.189 -0.358 22.476 1.00 49.22 80 PRO A N 1
ATOM 655 C CA . PRO A 1 80 ? -17.537 -0.671 23.737 1.00 49.22 80 PRO A CA 1
ATOM 656 C C . PRO A 1 80 ? -16.969 0.629 24.310 1.00 49.22 80 PRO A C 1
ATOM 658 O O . PRO A 1 80 ? -16.226 1.325 23.623 1.00 49.22 80 PRO A O 1
ATOM 661 N N . GLU A 1 81 ? -17.334 0.967 25.547 1.00 49.75 81 GLU A N 1
ATOM 662 C CA . GLU A 1 81 ? -16.739 2.086 26.279 1.00 49.75 81 GLU A CA 1
ATOM 663 C C . GLU A 1 81 ? -15.247 1.781 26.492 1.00 49.75 81 GLU A C 1
ATOM 665 O O . GLU A 1 81 ? -14.849 1.173 27.487 1.00 49.75 81 GLU A O 1
ATOM 670 N N . SER A 1 82 ? -14.394 2.128 25.523 1.00 54.94 82 SER A N 1
ATOM 671 C CA . SER A 1 82 ? -12.957 2.141 25.753 1.00 54.94 82 SER A CA 1
ATOM 672 C C . SER A 1 82 ? -12.635 3.410 26.526 1.00 54.94 82 SER A C 1
ATOM 674 O O . SER A 1 82 ? -12.784 4.522 26.029 1.00 54.94 82 SER A O 1
ATOM 676 N N . ASN A 1 83 ? -12.149 3.249 27.754 1.00 63.81 83 ASN A N 1
ATOM 677 C CA . ASN A 1 83 ? -11.707 4.371 28.590 1.00 63.81 83 ASN A CA 1
ATOM 678 C C . ASN A 1 83 ? -10.475 5.106 28.024 1.00 63.81 83 ASN A C 1
ATOM 680 O O . ASN A 1 83 ? -10.030 6.093 28.603 1.00 63.81 83 ASN A O 1
ATOM 684 N N . VAL A 1 84 ? -9.905 4.619 26.918 1.00 70.62 84 VAL A N 1
ATOM 685 C CA . VAL A 1 84 ? -8.807 5.261 26.200 1.00 70.62 84 VAL A CA 1
ATOM 686 C C . VAL A 1 84 ? -9.386 5.904 24.938 1.00 70.62 84 VAL A C 1
ATOM 688 O O . VAL A 1 84 ? -10.022 5.189 24.157 1.00 70.62 84 VAL A O 1
ATOM 691 N N . PRO A 1 85 ? -9.202 7.220 24.732 1.00 70.81 85 PRO A N 1
ATOM 692 C CA . PRO A 1 85 ? -9.598 7.864 23.489 1.00 70.81 85 PRO A CA 1
ATOM 693 C C . PRO A 1 85 ? -8.769 7.292 22.328 1.00 70.81 85 PRO A C 1
ATOM 695 O O . PRO A 1 85 ? -7.542 7.371 22.344 1.00 70.81 85 PRO A O 1
ATOM 698 N N . ASP A 1 86 ? -9.439 6.704 21.334 1.00 81.06 86 ASP A N 1
ATOM 699 C CA . ASP A 1 86 ? -8.827 6.224 20.086 1.00 81.06 86 ASP A CA 1
ATOM 700 C C . ASP A 1 86 ? -8.715 7.396 19.102 1.00 81.06 86 ASP A C 1
ATOM 702 O O . ASP A 1 86 ? -9.592 7.626 18.267 1.00 81.06 86 ASP A O 1
ATOM 706 N N . VAL A 1 87 ? -7.672 8.212 19.273 1.00 87.62 87 VAL A N 1
ATOM 707 C CA . VAL A 1 87 ? -7.370 9.322 18.363 1.00 87.62 87 VAL A CA 1
ATOM 708 C C . VAL A 1 87 ? -6.382 8.837 17.312 1.00 87.62 87 VAL A C 1
ATOM 710 O O . VAL A 1 87 ? -5.296 8.354 17.637 1.00 87.62 87 VAL A O 1
ATOM 713 N N . ARG A 1 88 ? -6.750 8.998 16.042 1.00 90.69 88 ARG A N 1
ATOM 714 C CA . ARG A 1 88 ? -5.959 8.553 14.892 1.00 90.69 88 ARG A CA 1
ATOM 715 C C . ARG A 1 88 ? -5.496 9.754 14.085 1.00 90.69 88 ARG A C 1
ATOM 717 O O . ARG A 1 88 ? -6.271 10.670 13.834 1.00 90.69 88 ARG A O 1
ATOM 724 N N . ASP A 1 89 ? -4.237 9.722 13.678 1.00 90.38 89 ASP A N 1
ATOM 725 C CA . ASP A 1 89 ? -3.630 10.697 12.775 1.00 90.38 89 ASP A CA 1
ATOM 726 C C . ASP A 1 89 ? -3.425 10.028 11.412 1.00 90.38 89 ASP A C 1
ATOM 728 O O . ASP A 1 89 ? -2.551 9.166 11.257 1.00 90.38 89 ASP A O 1
ATOM 732 N N . TYR A 1 90 ? -4.303 10.352 10.458 1.00 91.00 90 TYR A N 1
ATOM 733 C CA . TYR A 1 90 ? -4.335 9.744 9.129 1.00 91.00 90 TYR A CA 1
ATOM 734 C C . TYR A 1 90 ? -3.342 10.421 8.181 1.00 91.00 90 TYR A C 1
ATOM 736 O O . TYR A 1 90 ? -3.461 11.596 7.845 1.00 91.00 90 TYR A O 1
ATOM 744 N N . LEU A 1 91 ? -2.401 9.628 7.674 1.00 90.38 91 LEU A N 1
ATOM 745 C CA . LEU A 1 91 ? -1.415 10.041 6.676 1.00 90.38 91 LEU A CA 1
ATOM 746 C C . LEU A 1 91 ? -1.947 9.857 5.250 1.00 90.38 91 LEU A C 1
ATOM 748 O O . LEU A 1 91 ? -1.621 10.628 4.349 1.00 90.38 91 LEU A O 1
ATOM 752 N N . PHE A 1 92 ? -2.764 8.822 5.038 1.00 91.12 92 PHE A N 1
ATOM 753 C CA . PHE A 1 92 ? -3.348 8.491 3.742 1.00 91.12 92 PHE A CA 1
ATOM 754 C C . PHE A 1 92 ? -4.704 7.800 3.901 1.00 91.12 92 PHE A C 1
ATOM 756 O O . PHE A 1 92 ? -4.869 6.971 4.795 1.00 91.12 92 PHE A O 1
ATOM 763 N N . VAL A 1 93 ? -5.640 8.096 2.989 1.00 91.94 93 VAL A N 1
ATOM 764 C CA . VAL A 1 93 ? -6.931 7.404 2.845 1.00 91.94 93 VAL A CA 1
ATOM 765 C C . VAL A 1 93 ? -7.327 7.340 1.363 1.00 91.94 93 VAL A C 1
ATOM 767 O O . VAL A 1 93 ? -7.526 8.379 0.729 1.00 91.94 93 VAL A O 1
ATOM 770 N N . ASP A 1 94 ? -7.525 6.134 0.823 1.00 92.00 94 ASP A N 1
ATOM 771 C CA . ASP A 1 94 ? -8.146 5.909 -0.488 1.00 92.00 94 ASP A CA 1
ATOM 772 C C . ASP A 1 94 ? -9.671 6.025 -0.355 1.00 92.00 94 ASP A C 1
ATOM 774 O O . ASP A 1 94 ? -10.400 5.045 -0.173 1.00 92.00 94 ASP A O 1
ATOM 778 N N . ARG A 1 95 ? -10.166 7.263 -0.431 1.00 89.50 95 ARG A N 1
ATOM 779 C CA . ARG A 1 95 ? -11.591 7.580 -0.251 1.00 89.50 95 ARG A CA 1
ATOM 780 C C . ARG A 1 95 ? -12.500 6.822 -1.216 1.00 89.50 95 ARG A C 1
ATOM 782 O O . ARG A 1 95 ? -13.601 6.435 -0.828 1.00 89.50 95 ARG A O 1
ATOM 789 N N . GLN A 1 96 ? -12.058 6.606 -2.455 1.00 89.75 96 GLN A N 1
ATOM 790 C CA . GLN A 1 96 ? -12.870 5.947 -3.476 1.00 89.75 96 GLN A CA 1
ATOM 791 C C . GLN A 1 96 ? -13.040 4.460 -3.161 1.00 89.75 96 GLN A C 1
ATOM 793 O O . GLN A 1 96 ? -14.163 3.951 -3.165 1.00 89.75 96 GLN A O 1
ATOM 798 N N . ARG A 1 97 ? -11.946 3.760 -2.835 1.00 92.62 97 ARG A N 1
ATOM 799 C CA . ARG A 1 97 ? -12.016 2.334 -2.489 1.00 92.62 97 ARG A CA 1
ATOM 800 C C . ARG A 1 97 ? -12.683 2.103 -1.148 1.00 92.62 97 ARG A C 1
ATOM 802 O O . ARG A 1 97 ? -13.523 1.213 -1.055 1.00 92.62 97 ARG A O 1
ATOM 809 N N . VAL A 1 98 ? -12.354 2.909 -0.138 1.00 93.50 98 VAL A N 1
ATOM 810 C CA . VAL A 1 98 ? -13.002 2.836 1.178 1.00 93.50 98 VAL A CA 1
ATOM 811 C C . VAL A 1 98 ? -14.509 3.046 1.024 1.00 93.50 98 VAL A C 1
ATOM 813 O O . VAL A 1 98 ? -15.284 2.231 1.518 1.00 93.50 98 VAL A O 1
ATOM 816 N N . GLY A 1 99 ? -14.929 4.058 0.258 1.00 91.19 99 GLY A N 1
ATOM 817 C CA . GLY A 1 99 ? -16.340 4.305 -0.035 1.00 91.19 99 GLY A CA 1
ATOM 818 C C . GLY A 1 99 ? -17.021 3.141 -0.764 1.00 91.19 99 GLY A C 1
ATOM 819 O O . GLY A 1 99 ? -18.103 2.702 -0.376 1.00 91.19 99 GLY A O 1
ATOM 820 N N . SER A 1 100 ? -16.361 2.576 -1.779 1.00 92.44 100 SER A N 1
ATOM 821 C CA . SER A 1 100 ? -16.882 1.423 -2.524 1.00 92.44 100 SER A CA 1
ATOM 822 C C . SER A 1 100 ? -17.029 0.169 -1.654 1.00 92.44 100 SER A C 1
ATOM 824 O O . SER A 1 100 ? -18.043 -0.525 -1.743 1.00 92.44 100 SER A O 1
ATOM 826 N N . LEU A 1 101 ? -16.052 -0.117 -0.788 1.00 94.31 101 LEU A N 1
ATOM 827 C CA . LEU A 1 101 ? -16.103 -1.249 0.141 1.00 94.31 101 LEU A CA 1
ATOM 828 C C . LEU A 1 101 ? -17.195 -1.057 1.195 1.00 94.31 101 LEU A C 1
ATOM 830 O O . LEU A 1 101 ? -17.969 -1.975 1.454 1.00 94.31 101 LEU A O 1
ATOM 834 N N . LEU A 1 102 ? -17.314 0.145 1.756 1.00 92.31 102 LEU A N 1
ATOM 835 C CA . LEU A 1 102 ? -18.391 0.493 2.681 1.00 92.31 102 LEU A CA 1
ATOM 836 C C . LEU A 1 102 ? -19.773 0.309 2.065 1.00 92.31 102 LEU A C 1
ATOM 838 O O . LEU A 1 102 ? -20.644 -0.286 2.695 1.00 92.31 102 LEU A O 1
ATOM 842 N N . ALA A 1 103 ? -19.970 0.765 0.827 1.00 90.62 103 ALA A N 1
ATOM 843 C CA . ALA A 1 103 ? -21.234 0.584 0.125 1.00 90.62 103 ALA A CA 1
ATOM 844 C C . ALA A 1 103 ? -21.596 -0.905 -0.028 1.00 90.62 103 ALA A C 1
ATOM 846 O O . ALA A 1 103 ? -22.769 -1.261 0.064 1.00 90.62 103 ALA A O 1
ATOM 847 N N . GLN A 1 104 ? -20.601 -1.783 -0.194 1.00 91.38 104 GLN A N 1
ATOM 848 C CA . GLN A 1 104 ? -20.807 -3.235 -0.234 1.00 91.38 104 GLN A CA 1
ATOM 849 C C . GLN A 1 104 ? -21.113 -3.836 1.146 1.00 91.38 104 GLN A C 1
ATOM 851 O O . GLN A 1 104 ? -21.869 -4.803 1.228 1.00 91.38 104 GLN A O 1
ATOM 856 N N . PHE A 1 105 ? -20.546 -3.288 2.225 1.00 88.31 105 PHE A N 1
ATOM 857 C CA . PHE A 1 105 ? -20.780 -3.777 3.587 1.00 88.31 105 PHE A CA 1
ATOM 858 C C . PHE A 1 105 ? -22.101 -3.305 4.198 1.00 88.31 105 PHE A C 1
ATOM 860 O O . PHE A 1 105 ? -22.721 -4.054 4.954 1.00 88.31 105 PHE A O 1
ATOM 867 N N . ALA A 1 106 ? -22.525 -2.081 3.884 1.00 81.44 106 ALA A N 1
ATOM 868 C CA . ALA A 1 106 ? -23.630 -1.394 4.549 1.00 81.44 106 ALA A CA 1
ATOM 869 C C . ALA A 1 106 ? -24.885 -1.200 3.668 1.00 81.44 106 ALA A C 1
ATOM 871 O O . ALA A 1 106 ? -25.735 -0.385 4.012 1.00 81.44 106 ALA A O 1
ATOM 872 N N . ASP A 1 107 ? -25.025 -1.943 2.557 1.00 71.31 107 ASP A N 1
ATOM 873 C CA . ASP A 1 107 ? -26.118 -1.789 1.568 1.00 71.31 107 ASP A CA 1
ATOM 874 C C . ASP A 1 107 ? -26.225 -0.353 0.981 1.00 71.31 107 ASP A C 1
ATOM 876 O O . ASP A 1 107 ? -27.294 0.092 0.558 1.00 71.31 107 ASP A O 1
ATOM 880 N N . GLY A 1 108 ? -25.094 0.360 0.903 1.00 57.53 108 GLY A N 1
ATOM 881 C CA . GLY A 1 108 ? -24.966 1.710 0.342 1.00 57.53 108 GLY A CA 1
ATOM 882 C C . GLY A 1 108 ? -24.544 2.769 1.366 1.00 57.53 108 GLY A C 1
ATOM 883 O O . GLY A 1 108 ? -24.991 2.770 2.510 1.00 57.53 108 GLY A O 1
ATOM 884 N N . LEU A 1 109 ? -23.674 3.693 0.949 1.00 57.97 109 LEU A N 1
ATOM 885 C CA . LEU A 1 109 ? -23.346 4.882 1.736 1.00 57.97 109 LEU A CA 1
ATOM 886 C C . LEU A 1 109 ? -24.375 5.989 1.480 1.00 57.97 109 LEU A C 1
ATOM 888 O O . LEU A 1 109 ? -24.829 6.141 0.342 1.00 57.97 109 LEU A O 1
ATOM 892 N N . PRO A 1 110 ? -24.706 6.820 2.482 1.00 55.56 110 PRO A N 1
ATOM 893 C CA . PRO A 1 110 ? -25.286 8.124 2.215 1.00 55.56 110 PRO A CA 1
ATOM 894 C C . PRO A 1 110 ? -24.220 8.982 1.518 1.00 55.56 110 PRO A C 1
ATOM 896 O O . PRO A 1 110 ? -23.416 9.644 2.168 1.00 55.56 110 PRO A O 1
ATOM 899 N N . GLU A 1 111 ? -24.176 8.950 0.186 1.00 54.44 111 GLU A N 1
ATOM 900 C CA . GLU A 1 111 ? -23.379 9.908 -0.575 1.00 54.44 111 GLU A CA 1
ATOM 901 C C . GLU A 1 111 ? -23.928 11.307 -0.299 1.00 54.44 111 GLU A C 1
ATOM 903 O O . GLU A 1 111 ? -25.086 11.619 -0.585 1.00 54.44 111 GLU A O 1
ATOM 908 N N . SER A 1 112 ? -23.096 12.176 0.266 1.00 49.66 112 SER A N 1
ATOM 909 C CA . SER A 1 112 ? -23.407 13.592 0.379 1.00 49.66 112 SER A CA 1
ATOM 910 C C . SER A 1 112 ? -23.257 14.274 -0.986 1.00 49.66 112 SER A C 1
ATOM 912 O O . SER A 1 112 ? -22.457 15.196 -1.136 1.00 49.66 112 SER A O 1
ATOM 914 N N . GLU A 1 113 ? -24.039 13.875 -1.991 1.00 47.16 113 GLU A N 1
ATOM 915 C CA . GLU A 1 113 ? -24.319 14.738 -3.141 1.00 47.16 113 GLU A CA 1
ATOM 916 C C . GLU A 1 113 ? -25.327 15.808 -2.713 1.00 47.16 113 GLU A C 1
ATOM 918 O O . GLU A 1 113 ? -26.496 15.824 -3.092 1.00 47.16 113 GLU A O 1
ATOM 923 N N . THR A 1 114 ? -24.863 16.764 -1.910 1.00 43.41 114 THR A N 1
ATOM 924 C CA . THR A 1 114 ? -25.604 18.012 -1.720 1.00 43.41 114 THR A CA 1
ATOM 925 C C . THR A 1 114 ? -25.063 19.054 -2.690 1.00 43.41 114 THR A C 1
ATOM 927 O O . THR A 1 114 ? -24.486 20.063 -2.294 1.00 43.41 114 THR A O 1
ATOM 930 N N . GLN A 1 115 ? -25.325 18.865 -3.988 1.00 44.78 115 GLN A N 1
ATOM 931 C CA . GLN A 1 115 ? -25.460 20.008 -4.894 1.00 44.78 115 GLN A CA 1
ATOM 932 C C . GLN A 1 115 ? -26.732 20.789 -4.511 1.00 44.78 115 GLN A C 1
ATOM 934 O O . GLN A 1 115 ? -27.718 20.814 -5.241 1.00 44.78 115 GLN A O 1
ATOM 939 N N . SER A 1 116 ? -26.733 21.465 -3.357 1.00 41.03 116 SER A N 1
ATOM 940 C CA . SER A 1 116 ? -27.795 22.413 -2.996 1.00 41.03 116 SER A CA 1
ATOM 941 C C . SER A 1 116 ? -27.587 23.752 -3.714 1.00 41.03 116 SER A C 1
ATOM 943 O O . SER A 1 116 ? -27.428 24.821 -3.126 1.00 41.03 116 SER A O 1
ATOM 945 N N . LYS A 1 117 ? -27.649 23.728 -5.048 1.00 45.34 117 LYS A N 1
ATOM 946 C CA . LYS A 1 117 ? -28.079 24.921 -5.780 1.00 45.34 117 LYS A CA 1
ATOM 947 C C . LYS A 1 117 ? -29.555 25.136 -5.428 1.00 45.34 117 LYS A C 1
ATOM 949 O O . LYS A 1 117 ? -30.358 24.247 -5.660 1.00 45.34 117 LYS A O 1
ATOM 954 N N . SER A 1 118 ? -29.892 26.326 -4.913 1.00 45.78 118 SER A N 1
ATOM 955 C CA . SER A 1 118 ? -31.254 26.844 -4.637 1.00 45.78 118 SER A CA 1
ATOM 956 C C . SER A 1 118 ? -31.782 26.744 -3.188 1.00 45.78 118 SER A C 1
ATOM 958 O O . SER A 1 118 ? -32.746 26.030 -2.933 1.00 45.78 118 SER A O 1
ATOM 960 N N . ARG A 1 119 ? -31.245 27.564 -2.261 1.00 41.91 119 ARG A N 1
ATOM 961 C CA . ARG A 1 119 ? -32.042 28.485 -1.387 1.00 41.91 119 ARG A CA 1
ATOM 962 C C . ARG A 1 119 ? -31.253 29.267 -0.319 1.00 41.91 119 ARG A C 1
ATOM 964 O O . ARG A 1 119 ? -31.867 30.037 0.409 1.00 41.91 119 ARG A O 1
ATOM 971 N N . SER A 1 120 ? -29.924 29.177 -0.238 1.00 42.34 120 SER A N 1
ATOM 972 C CA . SER A 1 120 ? -29.141 29.902 0.790 1.00 42.34 120 SER A CA 1
ATOM 973 C C . SER A 1 120 ? -28.687 31.326 0.408 1.00 42.34 120 SER A C 1
ATOM 975 O O . SER A 1 120 ? -28.099 32.022 1.235 1.00 42.34 120 SER A O 1
ATOM 977 N N . LYS A 1 121 ? -29.019 31.823 -0.798 1.00 44.94 121 LYS A N 1
ATOM 978 C CA . LYS A 1 121 ? -28.544 33.114 -1.359 1.00 44.94 121 LYS A CA 1
ATOM 979 C C . LYS A 1 121 ? -28.874 34.392 -0.558 1.00 44.94 121 LYS A C 1
ATOM 981 O O . LYS A 1 121 ? -28.467 35.466 -0.984 1.00 44.94 121 LYS A O 1
ATOM 986 N N . ARG A 1 122 ? -29.598 34.333 0.567 1.00 47.69 122 ARG A N 1
ATOM 987 C CA . ARG A 1 122 ? -29.919 35.531 1.374 1.00 47.69 122 ARG A CA 1
ATOM 988 C C . ARG A 1 122 ? -29.197 35.631 2.718 1.00 47.69 122 ARG A C 1
ATOM 990 O O . ARG A 1 122 ? -29.102 36.737 3.230 1.00 47.69 122 ARG A O 1
ATOM 997 N N . LEU A 1 123 ? -28.642 34.542 3.255 1.00 45.81 123 LEU A N 1
ATOM 998 C CA . LEU A 1 123 ? -27.905 34.581 4.530 1.00 45.81 123 LEU A CA 1
ATOM 999 C C . LEU A 1 123 ? -26.381 34.659 4.341 1.00 45.81 123 LEU A C 1
ATOM 1001 O O . LEU A 1 123 ? -25.701 35.272 5.159 1.00 45.81 123 LEU A O 1
ATOM 1005 N N . SER A 1 124 ? -25.844 34.149 3.228 1.00 48.78 124 SER A N 1
ATOM 1006 C CA . SER A 1 124 ? -24.404 34.223 2.929 1.00 48.78 124 SER A CA 1
ATOM 1007 C C . SER A 1 124 ? -23.936 35.604 2.453 1.00 48.78 124 SER A C 1
ATOM 1009 O O . SER A 1 124 ? -22.774 35.949 2.641 1.00 48.78 124 SER A O 1
ATOM 1011 N N . ALA A 1 125 ? -24.828 36.436 1.907 1.00 48.00 125 ALA A N 1
ATOM 1012 C CA . ALA A 1 125 ? -24.462 37.753 1.378 1.00 48.00 125 ALA A CA 1
ATOM 1013 C C . ALA A 1 125 ? -24.023 38.762 2.462 1.00 48.00 125 ALA A C 1
ATOM 1015 O O . ALA A 1 125 ? -23.235 39.657 2.164 1.00 48.00 125 ALA A O 1
ATOM 1016 N N . ASN A 1 126 ? -24.478 38.604 3.713 1.00 47.25 126 ASN A N 1
ATOM 1017 C CA . ASN A 1 126 ? -24.091 39.492 4.820 1.00 47.25 126 ASN A CA 1
ATOM 1018 C C . ASN A 1 126 ? -22.925 38.960 5.668 1.00 47.25 126 ASN A C 1
ATOM 1020 O O . ASN A 1 126 ? -22.235 39.760 6.290 1.00 47.25 126 ASN A O 1
ATOM 1024 N N . LEU A 1 127 ? -22.656 37.649 5.662 1.00 52.25 127 LEU A N 1
ATOM 1025 C CA . LEU A 1 127 ? -21.499 37.066 6.359 1.00 52.25 127 LEU A CA 1
ATOM 1026 C C . LEU A 1 127 ? -20.238 37.031 5.484 1.00 52.25 127 LEU A C 1
ATOM 1028 O O . LEU A 1 127 ? -19.136 37.228 5.993 1.00 52.25 127 LEU A O 1
ATOM 1032 N N . ALA A 1 128 ? -20.386 36.882 4.162 1.00 50.38 128 ALA A N 1
ATOM 1033 C CA . ALA A 1 128 ? -19.255 36.870 3.235 1.00 50.38 128 ALA A CA 1
ATOM 1034 C C . ALA A 1 128 ? -18.462 38.190 3.246 1.00 50.38 128 ALA A C 1
ATOM 1036 O O . ALA A 1 128 ? -17.246 38.164 3.128 1.00 50.38 128 ALA A O 1
ATOM 1037 N N . LYS A 1 129 ? -19.104 39.343 3.482 1.00 53.59 129 LYS A N 1
ATOM 1038 C CA . LYS A 1 129 ? -18.414 40.648 3.504 1.00 53.59 129 LYS A CA 1
ATOM 1039 C C . LYS A 1 129 ? -17.487 40.878 4.703 1.00 53.59 129 LYS A C 1
ATOM 1041 O O . LYS A 1 129 ? -16.696 41.812 4.654 1.00 53.59 129 LYS A O 1
ATOM 1046 N N . ILE A 1 130 ? -17.579 40.068 5.759 1.00 54.28 130 ILE A N 1
ATOM 1047 C CA . ILE A 1 130 ? -16.755 40.227 6.971 1.00 54.28 130 ILE A CA 1
ATOM 1048 C C . ILE A 1 130 ? -15.560 39.253 6.972 1.00 54.28 130 ILE A C 1
ATOM 1050 O O . ILE A 1 130 ? -14.561 39.522 7.629 1.00 54.28 130 ILE A O 1
ATOM 1054 N N . PHE A 1 131 ? -15.607 38.174 6.179 1.00 48.94 131 PHE A N 1
ATOM 1055 C CA . PHE A 1 131 ? -14.575 37.124 6.176 1.00 48.94 131 PHE A CA 1
ATOM 1056 C C . PHE A 1 131 ? -13.969 36.796 4.795 1.00 48.94 131 PHE A C 1
ATOM 1058 O O . PHE A 1 131 ? -13.130 35.898 4.700 1.00 48.94 131 PHE A O 1
ATOM 1065 N N . SER A 1 132 ? -14.313 37.524 3.723 1.00 47.53 132 SER A N 1
ATOM 1066 C CA . SER A 1 132 ? -13.829 37.280 2.345 1.00 47.53 132 SER A CA 1
ATOM 1067 C C . SER A 1 132 ? -12.382 37.720 2.079 1.00 47.53 132 SER A C 1
ATOM 1069 O O . SER A 1 132 ? -12.082 38.279 1.025 1.00 47.53 132 SER A O 1
ATOM 1071 N N . GLY A 1 133 ? -11.487 37.499 3.039 1.00 46.88 133 GLY A N 1
ATOM 1072 C CA . GLY A 1 133 ? -10.050 37.636 2.838 1.00 46.88 133 GLY A CA 1
ATOM 1073 C C . GLY A 1 133 ? -9.388 36.325 2.419 1.00 46.88 133 GLY A C 1
ATOM 1074 O O . GLY A 1 133 ? -8.649 36.323 1.443 1.00 46.88 133 GLY A O 1
ATOM 1075 N N . GLN A 1 134 ? -9.610 35.217 3.148 1.00 46.19 134 GLN A N 1
ATOM 1076 C CA . GLN A 1 134 ? -8.717 34.043 3.030 1.00 46.19 134 GLN A CA 1
ATOM 1077 C C . GLN A 1 134 ? -9.289 32.647 3.406 1.00 46.19 134 GLN A C 1
ATOM 1079 O O . GLN A 1 134 ? -8.506 31.711 3.508 1.00 46.19 134 GLN A O 1
ATOM 1084 N N . SER A 1 135 ? -10.599 32.424 3.616 1.00 49.38 135 SER A N 1
ATOM 1085 C CA . SER A 1 135 ? -11.043 31.212 4.364 1.00 49.38 135 SER A CA 1
ATOM 1086 C C . SER A 1 135 ? -11.979 30.206 3.661 1.00 49.38 135 SER A C 1
ATOM 1088 O O . SER A 1 135 ? -12.464 29.284 4.309 1.00 49.38 135 SER A O 1
ATOM 1090 N N . GLU A 1 136 ? -12.236 30.303 2.352 1.00 48.16 136 GLU A N 1
ATOM 1091 C CA . GLU A 1 136 ? -13.182 29.371 1.695 1.00 48.16 136 GLU A CA 1
ATOM 1092 C C . GLU A 1 136 ? -12.533 28.033 1.274 1.00 48.16 136 GLU A C 1
ATOM 1094 O O . GLU A 1 136 ? -13.155 26.979 1.386 1.00 48.16 136 GLU A O 1
ATOM 1099 N N . VAL A 1 137 ? -11.248 28.038 0.894 1.00 53.84 137 VAL A N 1
ATOM 1100 C CA . VAL A 1 137 ? -10.513 26.814 0.505 1.00 53.84 137 VAL A CA 1
ATOM 1101 C C . VAL A 1 137 ? -10.249 25.900 1.713 1.00 53.84 137 VAL A C 1
ATOM 1103 O O . VAL A 1 137 ? -10.410 24.687 1.612 1.00 53.84 137 VAL A O 1
ATOM 1106 N N . GLY A 1 138 ? -9.936 26.471 2.883 1.00 53.19 138 GLY A N 1
ATOM 1107 C CA . GLY A 1 138 ? -9.615 25.695 4.090 1.00 53.19 138 GLY A CA 1
ATOM 1108 C C . GLY A 1 138 ? -10.816 25.005 4.754 1.00 53.19 138 GLY A C 1
ATOM 1109 O O . GLY A 1 138 ? -10.661 23.934 5.336 1.00 53.19 138 GLY A O 1
ATOM 1110 N N . GLN A 1 139 ? -12.029 25.567 4.650 1.00 57.16 139 GLN A N 1
ATOM 1111 C CA . GLN A 1 139 ? -13.227 24.948 5.242 1.00 57.16 139 GLN A CA 1
ATOM 1112 C C . GLN A 1 139 ? -13.687 23.700 4.475 1.00 57.16 139 GLN A C 1
ATOM 1114 O O . GLN A 1 139 ? -14.120 22.729 5.096 1.00 57.16 139 GLN A O 1
ATOM 1119 N N . SER A 1 140 ? -13.563 23.698 3.143 1.00 60.03 140 SER A N 1
ATOM 1120 C CA . SER A 1 140 ? -13.898 22.527 2.321 1.00 60.03 140 SER A CA 1
ATOM 1121 C C . SER A 1 140 ? -12.911 21.375 2.532 1.00 60.03 140 SER A C 1
ATOM 1123 O O . SER A 1 140 ? -13.315 20.211 2.514 1.00 60.03 140 SER A O 1
ATOM 1125 N N . GLU A 1 141 ? -11.629 21.688 2.737 1.00 62.66 141 GLU A N 1
ATOM 1126 C CA . GLU A 1 141 ? -10.589 20.694 3.013 1.00 62.66 141 GLU A CA 1
ATOM 1127 C C . GLU A 1 141 ? -10.878 20.007 4.351 1.00 62.66 141 GLU A C 1
ATOM 1129 O O . GLU A 1 141 ? -11.116 18.805 4.356 1.00 62.66 141 GLU A O 1
ATOM 1134 N N . ALA A 1 142 ? -11.042 20.767 5.443 1.00 60.44 142 ALA A N 1
ATOM 1135 C CA . ALA A 1 142 ? -11.329 20.233 6.781 1.00 60.44 142 ALA A CA 1
ATOM 1136 C C . ALA A 1 142 ? -12.566 19.307 6.842 1.00 60.44 142 ALA A C 1
ATOM 1138 O O . ALA A 1 142 ? -12.526 18.259 7.488 1.00 60.44 142 ALA A O 1
ATOM 1139 N N . GLN A 1 143 ? -13.656 19.654 6.145 1.00 68.38 143 GLN A N 1
ATOM 1140 C CA . GLN A 1 143 ? -14.858 18.806 6.069 1.00 68.38 143 GLN A CA 1
ATOM 1141 C C . GLN A 1 143 ? -14.602 17.485 5.337 1.00 68.38 143 GLN A C 1
ATOM 1143 O O . GLN A 1 143 ? -15.149 16.448 5.708 1.00 68.38 143 GLN A O 1
ATOM 1148 N N . THR A 1 144 ? -13.747 17.518 4.316 1.00 73.31 144 THR A N 1
ATOM 1149 C CA . THR A 1 144 ? -13.358 16.326 3.559 1.00 73.31 144 THR A CA 1
ATOM 1150 C C . THR A 1 144 ? -12.546 15.356 4.425 1.00 73.31 144 THR A C 1
ATOM 1152 O O . THR A 1 144 ? -12.667 14.144 4.244 1.00 73.31 144 THR A O 1
ATOM 1155 N N . LEU A 1 145 ? -11.772 15.870 5.389 1.00 73.12 145 LEU A N 1
ATOM 1156 C CA . LEU A 1 145 ? -10.906 15.063 6.264 1.00 73.12 145 LEU A CA 1
ATOM 1157 C C . LEU A 1 145 ? -11.734 14.304 7.286 1.00 73.12 145 LEU A C 1
ATOM 1159 O O . LEU A 1 145 ? -11.683 13.081 7.335 1.00 73.12 145 LEU A O 1
ATOM 1163 N N . ALA A 1 146 ? -12.589 15.026 8.015 1.00 78.31 146 ALA A N 1
ATOM 1164 C CA . ALA A 1 146 ? -13.478 14.427 9.004 1.00 78.31 146 ALA A CA 1
ATOM 1165 C C . ALA A 1 146 ? -14.365 13.327 8.392 1.00 78.31 146 ALA A C 1
ATOM 1167 O O . ALA A 1 146 ? -14.648 12.316 9.032 1.00 78.31 146 ALA A O 1
ATOM 1168 N N . LEU A 1 147 ? -14.781 13.507 7.134 1.00 84.94 147 LEU A N 1
ATOM 1169 C CA . LEU A 1 147 ? -15.553 12.510 6.400 1.00 84.94 147 LEU A CA 1
ATOM 1170 C C . LEU A 1 147 ? -14.712 11.282 6.009 1.00 84.94 147 LEU A C 1
ATOM 1172 O O . LEU A 1 147 ? -15.191 10.156 6.135 1.00 84.94 147 LEU A O 1
ATOM 1176 N N . ALA A 1 148 ? -13.465 11.472 5.569 1.00 85.19 148 ALA A N 1
ATOM 1177 C CA . ALA A 1 148 ? -12.561 10.367 5.250 1.00 85.19 148 ALA A CA 1
ATOM 1178 C C . ALA A 1 148 ? -12.247 9.511 6.490 1.00 85.19 148 ALA A C 1
ATOM 1180 O O . ALA A 1 148 ? -12.347 8.284 6.428 1.00 85.19 148 ALA A O 1
ATOM 1181 N N . ASP A 1 149 ? -11.956 10.154 7.618 1.00 87.19 149 ASP A N 1
ATOM 1182 C CA . ASP A 1 149 ? -11.642 9.495 8.888 1.00 87.19 149 ASP A CA 1
ATOM 1183 C C . ASP A 1 149 ? -12.836 8.679 9.404 1.00 87.19 149 ASP A C 1
ATOM 1185 O O . ASP A 1 149 ? -12.693 7.533 9.853 1.00 87.19 149 ASP A O 1
ATOM 1189 N N . LEU A 1 150 ? -14.041 9.248 9.282 1.00 89.00 150 LEU A N 1
ATOM 1190 C CA . LEU A 1 150 ? -15.288 8.572 9.626 1.00 89.00 150 LEU A CA 1
ATOM 1191 C C . LEU A 1 150 ? -15.510 7.338 8.747 1.00 89.00 150 LEU A C 1
ATOM 1193 O O . LEU A 1 150 ? -15.849 6.277 9.269 1.00 89.00 150 LEU A O 1
ATOM 1197 N N . HIS A 1 151 ? -15.296 7.452 7.434 1.00 90.75 151 HIS A N 1
ATOM 1198 C CA . HIS A 1 151 ? -15.444 6.328 6.513 1.00 90.75 151 HIS A CA 1
ATOM 1199 C C . HIS A 1 151 ? -14.491 5.181 6.863 1.00 90.75 151 HIS A C 1
ATOM 1201 O O . HIS A 1 151 ? -14.921 4.032 6.936 1.00 90.75 151 HIS A O 1
ATOM 1207 N N . VAL A 1 152 ? -13.214 5.462 7.134 1.00 93.56 152 VAL A N 1
ATOM 1208 C CA . VAL A 1 152 ? -12.270 4.399 7.518 1.00 93.56 152 VAL A CA 1
ATOM 1209 C C . VAL A 1 152 ? -12.713 3.716 8.811 1.00 93.56 152 VAL A C 1
ATOM 1211 O O . VAL A 1 152 ? -12.745 2.489 8.872 1.00 93.56 152 VAL A O 1
ATOM 1214 N N . SER A 1 153 ? -13.139 4.491 9.808 1.00 92.88 153 SER A N 1
ATOM 1215 C CA . SER A 1 153 ? -13.620 3.956 11.088 1.00 92.88 153 SER A CA 1
ATOM 1216 C C . SER A 1 153 ? -14.848 3.052 10.907 1.00 92.88 153 SER A C 1
ATOM 1218 O O . SER A 1 153 ? -14.881 1.933 11.417 1.00 92.88 153 SER A O 1
ATOM 1220 N N . GLN A 1 154 ? -15.825 3.492 10.106 1.00 92.69 154 GLN A N 1
ATOM 1221 C CA . GLN A 1 154 ? -17.004 2.693 9.758 1.00 92.69 154 GLN A CA 1
ATOM 1222 C C . GLN A 1 154 ? -16.635 1.423 8.984 1.00 92.69 154 GLN A C 1
ATOM 1224 O O . GLN A 1 154 ? -17.258 0.379 9.179 1.00 92.69 154 GLN A O 1
ATOM 1229 N N . LEU A 1 155 ? -15.628 1.497 8.106 1.00 94.69 155 LEU A N 1
ATOM 1230 C CA . LEU A 1 155 ? -15.186 0.362 7.300 1.00 94.69 155 LEU A CA 1
ATOM 1231 C C . LEU A 1 155 ? -14.572 -0.706 8.192 1.00 94.69 155 LEU A C 1
ATOM 1233 O O . LEU A 1 155 ? -14.906 -1.881 8.048 1.00 94.69 155 LEU A O 1
ATOM 1237 N N . GLU A 1 156 ? -13.700 -0.302 9.114 1.00 95.25 156 GLU A N 1
ATOM 1238 C CA . GLU A 1 156 ? -13.093 -1.224 10.065 1.00 95.25 156 GLU A CA 1
ATOM 1239 C C . GLU A 1 156 ? -14.139 -1.882 10.958 1.00 95.25 156 GLU A C 1
ATOM 1241 O O . GLU A 1 156 ? -14.132 -3.105 11.087 1.00 95.25 156 GLU A O 1
ATOM 1246 N N . GLU A 1 157 ? -15.072 -1.104 11.513 1.00 93.19 157 GLU A N 1
ATOM 1247 C CA . GLU A 1 157 ? -16.141 -1.630 12.362 1.00 93.19 157 GLU A CA 1
ATOM 1248 C C . GLU A 1 157 ? -17.018 -2.633 11.599 1.00 93.19 157 GLU A C 1
ATOM 1250 O O . GLU A 1 157 ? -17.245 -3.751 12.070 1.00 93.19 157 GLU A O 1
ATOM 1255 N N . ALA A 1 158 ? -17.470 -2.275 10.392 1.00 93.62 158 ALA A N 1
ATOM 1256 C CA . ALA A 1 158 ? -18.311 -3.139 9.571 1.00 93.62 158 ALA A CA 1
ATOM 1257 C C . ALA A 1 158 ? -17.573 -4.418 9.143 1.00 93.62 158 ALA A C 1
ATOM 1259 O O . ALA A 1 158 ? -18.114 -5.522 9.259 1.00 93.62 158 ALA A O 1
ATOM 1260 N N . ALA A 1 159 ? -16.323 -4.297 8.690 1.00 95.25 159 ALA A N 1
ATOM 1261 C CA . ALA A 1 159 ? -15.517 -5.439 8.278 1.00 95.25 159 ALA A CA 1
ATOM 1262 C C . ALA A 1 159 ? -15.168 -6.348 9.469 1.00 95.25 159 ALA A C 1
ATOM 1264 O O . ALA A 1 159 ? -15.193 -7.572 9.329 1.00 95.25 159 ALA A O 1
ATOM 1265 N N . GLN A 1 160 ? -14.908 -5.787 10.653 1.00 95.00 160 GLN A N 1
ATOM 1266 C CA . GLN A 1 160 ? -14.674 -6.552 11.878 1.00 95.00 160 GLN A CA 1
ATOM 1267 C C . GLN A 1 160 ? -15.953 -7.251 12.363 1.00 95.00 160 GLN A C 1
ATOM 1269 O O . GLN A 1 160 ? -15.911 -8.426 12.728 1.00 95.00 160 GLN A O 1
ATOM 1274 N N . ALA A 1 161 ? -17.110 -6.584 12.305 1.00 93.06 161 ALA A N 1
ATOM 1275 C CA . ALA A 1 161 ? -18.408 -7.173 12.645 1.00 93.06 161 ALA A CA 1
ATOM 1276 C C . ALA A 1 161 ? -18.773 -8.380 11.762 1.00 93.06 161 ALA A C 1
ATOM 1278 O O . ALA A 1 161 ? -19.493 -9.286 12.201 1.00 93.06 161 ALA A O 1
ATOM 1279 N N . LEU A 1 162 ? -18.277 -8.390 10.522 1.00 94.38 162 LEU A N 1
ATOM 1280 C CA . LEU A 1 162 ? -18.456 -9.461 9.545 1.00 94.38 162 LEU A CA 1
ATOM 1281 C C . LEU A 1 162 ? -17.326 -10.504 9.553 1.00 94.38 162 LEU A C 1
ATOM 1283 O O . LEU A 1 162 ? -17.389 -11.438 8.755 1.00 94.38 162 LEU A O 1
ATOM 1287 N N . ASP A 1 163 ? -16.337 -10.380 10.448 1.00 95.31 163 ASP A N 1
ATOM 1288 C CA . ASP A 1 163 ? -15.146 -11.247 10.517 1.00 95.31 163 ASP A CA 1
ATOM 1289 C C . ASP A 1 163 ? -14.342 -11.264 9.198 1.00 95.31 163 ASP A C 1
ATOM 1291 O O . ASP A 1 163 ? -13.768 -12.272 8.789 1.00 95.31 163 ASP A O 1
ATOM 1295 N N . MET A 1 164 ? -14.348 -10.132 8.487 1.00 96.38 164 MET A N 1
ATOM 1296 C CA . MET A 1 164 ? -13.650 -9.931 7.213 1.00 96.38 164 MET A CA 1
ATOM 1297 C C . MET A 1 164 ? -12.369 -9.109 7.351 1.00 96.38 164 MET A C 1
ATOM 1299 O O . MET A 1 164 ? -11.530 -9.164 6.453 1.00 96.38 164 MET A O 1
ATOM 1303 N N . LEU A 1 165 ? -12.207 -8.376 8.457 1.00 97.00 165 LEU A N 1
ATOM 1304 C CA . LEU A 1 165 ? -10.971 -7.680 8.804 1.00 97.00 165 LEU A CA 1
ATOM 1305 C C . LEU A 1 165 ? -10.141 -8.531 9.766 1.00 97.00 165 LEU A C 1
ATOM 1307 O O . LEU A 1 165 ? -10.533 -8.733 10.915 1.00 97.00 165 LEU A O 1
ATOM 1311 N N . ALA A 1 166 ? -8.979 -8.997 9.312 1.00 96.62 166 ALA A N 1
ATOM 1312 C CA . ALA A 1 166 ? -8.036 -9.711 10.166 1.00 96.62 166 ALA A CA 1
ATOM 1313 C C . ALA A 1 166 ? -6.906 -8.784 10.631 1.00 96.62 166 ALA A C 1
ATOM 1315 O O . ALA A 1 166 ? -6.184 -8.219 9.807 1.00 96.62 166 ALA A O 1
ATOM 1316 N N . ASP A 1 167 ? -6.713 -8.682 11.946 1.00 96.81 167 ASP A N 1
ATOM 1317 C CA . ASP A 1 167 ? -5.510 -8.071 12.513 1.00 96.81 167 ASP A CA 1
ATOM 1318 C C . ASP A 1 167 ? -4.370 -9.092 12.513 1.00 96.81 167 ASP A C 1
ATOM 1320 O O . ASP A 1 167 ? -4.469 -10.175 13.100 1.00 96.81 167 ASP A O 1
ATOM 1324 N N . ILE A 1 168 ? -3.301 -8.772 11.791 1.00 96.12 168 ILE A N 1
ATOM 1325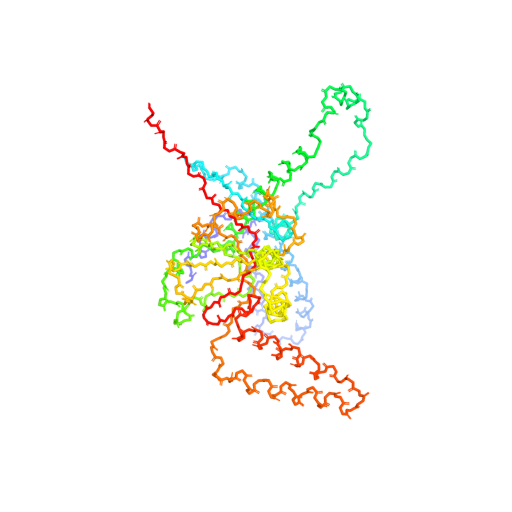 C CA . ILE A 1 168 ? -2.183 -9.686 11.555 1.00 96.12 168 ILE A CA 1
ATOM 1326 C C . ILE A 1 168 ? -0.862 -9.196 12.153 1.00 96.12 168 ILE A C 1
ATOM 1328 O O . ILE A 1 168 ? 0.165 -9.839 11.916 1.00 96.12 168 ILE A O 1
ATOM 1332 N N . SER A 1 169 ? -0.889 -8.120 12.943 1.00 94.56 169 SER A N 1
ATOM 1333 C CA . SER A 1 169 ? 0.297 -7.464 13.517 1.00 94.56 169 SER A CA 1
ATOM 1334 C C . SER A 1 169 ? 1.217 -8.474 14.224 1.00 94.56 169 SER A C 1
ATOM 1336 O O . SER A 1 169 ? 2.353 -8.699 13.802 1.00 94.56 169 SER A O 1
ATOM 1338 N N . ASP A 1 170 ? 0.681 -9.243 15.176 1.00 92.94 170 ASP A N 1
ATOM 1339 C CA . ASP A 1 170 ? 1.453 -10.252 15.922 1.00 92.94 170 ASP A CA 1
ATOM 1340 C C . ASP A 1 170 ? 1.787 -11.504 15.100 1.00 92.94 170 ASP A C 1
ATOM 1342 O O . ASP A 1 170 ? 2.800 -12.190 15.297 1.00 92.94 170 ASP A O 1
ATOM 1346 N N . LEU A 1 171 ? 0.897 -11.871 14.175 1.00 89.44 171 LEU A N 1
ATOM 1347 C CA . LEU A 1 171 ? 1.028 -13.115 13.421 1.00 89.44 171 LEU A CA 1
ATOM 1348 C C . LEU A 1 171 ? 2.235 -13.075 12.488 1.00 89.44 171 LEU A C 1
ATOM 1350 O O . LEU A 1 171 ? 2.903 -14.114 12.332 1.00 89.44 171 LEU A O 1
ATOM 1354 N N . MET A 1 172 ? 2.497 -11.900 11.912 1.00 90.19 172 MET A N 1
ATOM 1355 C CA . MET A 1 172 ? 3.495 -11.679 10.870 1.00 90.19 172 MET A CA 1
ATOM 1356 C C . MET A 1 172 ? 4.847 -11.198 11.393 1.00 90.19 172 MET A C 1
ATOM 1358 O O . MET A 1 172 ? 5.809 -11.232 10.628 1.00 90.19 172 MET A O 1
ATOM 1362 N N . ALA A 1 173 ? 4.973 -10.892 12.687 1.00 92.69 173 ALA A N 1
ATOM 1363 C CA . ALA A 1 173 ? 6.248 -10.508 13.297 1.00 92.69 173 ALA A CA 1
ATOM 1364 C C . ALA A 1 173 ? 7.342 -11.591 13.206 1.00 92.69 173 ALA A C 1
ATOM 1366 O O . ALA A 1 173 ? 8.540 -11.320 13.248 1.00 92.69 173 ALA A O 1
ATOM 1367 N N . ASN A 1 174 ? 6.963 -12.864 13.044 1.00 92.44 174 ASN A N 1
ATOM 1368 C CA . ASN A 1 174 ? 7.926 -13.962 13.011 1.00 92.44 174 ASN A CA 1
ATOM 1369 C C . ASN A 1 174 ? 8.495 -14.214 11.601 1.00 92.44 174 ASN A C 1
ATOM 1371 O O . ASN A 1 174 ? 7.891 -14.937 10.800 1.00 92.44 174 ASN A O 1
ATOM 1375 N N . ARG A 1 175 ? 9.727 -13.745 11.351 1.00 91.88 175 ARG A N 1
ATOM 1376 C CA . ARG A 1 175 ? 10.494 -13.964 10.103 1.00 91.88 175 ARG A CA 1
ATOM 1377 C C . ARG A 1 175 ? 10.513 -15.422 9.619 1.00 91.88 175 ARG A C 1
ATOM 1379 O O . ARG A 1 175 ? 10.360 -15.691 8.430 1.00 91.88 175 ARG A O 1
ATOM 1386 N N . LYS A 1 176 ? 10.620 -16.414 10.517 1.00 91.94 176 LYS A N 1
ATOM 1387 C CA . LYS A 1 176 ? 10.641 -17.839 10.115 1.00 91.94 176 LYS A CA 1
ATOM 1388 C C . LYS A 1 176 ? 9.330 -18.279 9.455 1.00 91.94 176 LYS A C 1
ATOM 1390 O O . LYS A 1 176 ? 9.339 -19.233 8.678 1.00 91.94 176 LYS A O 1
ATOM 1395 N N . LYS A 1 177 ? 8.196 -17.637 9.763 1.00 92.19 177 LYS A N 1
ATOM 1396 C CA . LYS A 1 177 ? 6.906 -17.942 9.122 1.00 92.19 177 LYS A CA 1
ATOM 1397 C C . LYS A 1 177 ? 6.849 -17.419 7.685 1.00 92.19 177 LYS A C 1
ATOM 1399 O O . LYS A 1 177 ? 6.232 -18.087 6.856 1.00 92.19 177 LYS A O 1
ATOM 1404 N N . TRP A 1 178 ? 7.494 -16.289 7.394 1.00 91.62 178 TRP A N 1
ATOM 1405 C CA . TRP A 1 178 ? 7.600 -15.726 6.045 1.00 91.62 178 TRP A CA 1
ATOM 1406 C C . TRP A 1 178 ? 8.423 -16.626 5.132 1.00 91.62 178 TRP A C 1
ATOM 1408 O O . TRP A 1 178 ? 7.911 -17.111 4.124 1.00 91.62 178 TRP A O 1
ATOM 1418 N N . LEU A 1 179 ? 9.647 -16.953 5.555 1.00 89.38 179 LEU A N 1
ATOM 1419 C CA . LEU A 1 179 ? 10.572 -17.790 4.784 1.00 89.38 179 LEU A CA 1
ATOM 1420 C C . LEU A 1 179 ? 10.036 -19.206 4.529 1.00 89.38 179 LEU A C 1
ATOM 1422 O O . LEU A 1 179 ? 10.334 -19.809 3.508 1.00 89.38 179 LEU A O 1
ATOM 1426 N N . ARG A 1 180 ? 9.221 -19.742 5.446 1.00 90.56 180 ARG A N 1
ATOM 1427 C CA . ARG A 1 180 ? 8.570 -21.056 5.292 1.00 90.56 180 ARG A CA 1
ATOM 1428 C C . ARG A 1 180 ? 7.250 -21.007 4.513 1.00 90.56 180 ARG A C 1
ATOM 1430 O O . ARG A 1 180 ? 6.538 -22.004 4.495 1.00 90.56 180 ARG A O 1
ATOM 1437 N N . GLY A 1 181 ? 6.848 -19.847 3.990 1.00 90.00 181 GLY A N 1
ATOM 1438 C CA . GLY A 1 181 ? 5.582 -19.679 3.269 1.00 90.00 181 GLY A CA 1
ATOM 1439 C C . GLY A 1 181 ? 4.317 -19.807 4.131 1.00 90.00 181 GLY A C 1
ATOM 1440 O O . GLY A 1 181 ? 3.208 -19.787 3.599 1.00 90.00 181 GLY A O 1
ATOM 1441 N N . LYS A 1 182 ? 4.433 -19.891 5.466 1.00 91.81 182 LYS A N 1
ATOM 1442 C CA . LYS A 1 182 ? 3.270 -20.029 6.363 1.00 91.81 182 LYS A CA 1
ATOM 1443 C C . LYS A 1 182 ? 2.365 -18.804 6.322 1.00 91.81 182 LYS A C 1
ATOM 1445 O O . LYS A 1 182 ? 1.150 -18.959 6.390 1.00 91.81 182 LYS A O 1
ATOM 1450 N N . VAL A 1 183 ? 2.950 -17.613 6.207 1.00 92.75 183 VAL A N 1
ATOM 1451 C CA . VAL A 1 183 ? 2.199 -16.357 6.054 1.00 92.75 183 VAL A CA 1
ATOM 1452 C C . VAL A 1 183 ? 1.331 -16.423 4.799 1.00 92.75 183 VAL A C 1
ATOM 1454 O O . VAL A 1 183 ? 0.115 -16.306 4.876 1.00 92.75 183 VAL A O 1
ATOM 1457 N N . ARG A 1 184 ? 1.945 -16.765 3.666 1.00 90.12 184 ARG A N 1
ATOM 1458 C CA . ARG A 1 184 ? 1.287 -16.865 2.355 1.00 90.12 184 ARG A CA 1
ATOM 1459 C C . ARG A 1 184 ? 0.171 -17.894 2.321 1.00 90.12 184 ARG A C 1
ATOM 1461 O O . ARG A 1 184 ? -0.881 -17.616 1.775 1.00 90.12 184 ARG A O 1
ATOM 1468 N N . SER A 1 185 ? 0.366 -19.050 2.959 1.00 92.88 185 SER A N 1
ATOM 1469 C CA . SER A 1 185 ? -0.656 -20.108 3.011 1.00 92.88 185 SER A CA 1
ATOM 1470 C C . SER A 1 185 ? -1.982 -19.671 3.648 1.00 92.88 185 SER A C 1
ATOM 1472 O O . SER A 1 185 ? -2.993 -20.350 3.487 1.00 92.88 185 SER A O 1
ATOM 1474 N N . ARG A 1 186 ? -1.973 -18.556 4.389 1.00 94.56 186 ARG A N 1
ATOM 1475 C CA . ARG A 1 186 ? -3.135 -17.989 5.080 1.00 94.56 186 ARG A CA 1
ATOM 1476 C C . ARG A 1 186 ? -3.695 -16.742 4.408 1.00 94.56 186 ARG A C 1
ATOM 1478 O O . ARG A 1 186 ? -4.731 -16.261 4.850 1.00 94.56 186 ARG A O 1
ATOM 1485 N N . LEU A 1 187 ? -3.008 -16.208 3.403 1.00 95.81 187 LEU A N 1
ATOM 1486 C CA . LEU A 1 187 ? -3.383 -14.972 2.732 1.00 95.81 187 LEU A CA 1
ATOM 1487 C C . LEU A 1 187 ? -3.887 -15.281 1.329 1.00 95.81 187 LEU A C 1
ATOM 1489 O O . LEU A 1 187 ? -3.329 -16.115 0.619 1.00 95.81 187 LEU A O 1
ATOM 1493 N N . GLN A 1 188 ? -4.950 -14.594 0.935 1.00 96.00 188 GLN A N 1
ATOM 1494 C CA . GLN A 1 188 ? -5.556 -14.708 -0.382 1.00 96.00 188 GLN A CA 1
ATOM 1495 C C . GLN A 1 188 ? -5.791 -13.308 -0.951 1.00 96.00 188 GLN A C 1
ATOM 1497 O O . GLN A 1 188 ? -6.099 -12.390 -0.182 1.00 96.00 188 GLN A O 1
ATOM 1502 N N . PRO A 1 189 ? -5.668 -13.129 -2.278 1.00 96.44 189 PRO A N 1
ATOM 1503 C CA . PRO A 1 189 ? -6.103 -11.905 -2.937 1.00 96.44 189 PRO A CA 1
ATOM 1504 C C . PRO A 1 189 ? -7.531 -11.520 -2.534 1.00 96.44 189 PRO A C 1
ATOM 1506 O O . PRO A 1 189 ? -8.415 -12.372 -2.454 1.00 96.44 189 PRO A O 1
ATOM 1509 N N . GLY A 1 190 ? -7.741 -10.235 -2.262 1.00 96.69 190 GLY A N 1
ATOM 1510 C CA . GLY A 1 190 ? -9.015 -9.663 -1.835 1.00 96.69 190 GLY A CA 1
ATOM 1511 C C . GLY A 1 190 ? -9.229 -9.592 -0.320 1.00 96.69 190 GLY A C 1
ATOM 1512 O O . GLY A 1 190 ? -10.125 -8.863 0.101 1.00 96.69 190 GLY A O 1
ATOM 1513 N N . MET A 1 191 ? -8.423 -10.282 0.498 1.00 97.69 191 MET A N 1
ATOM 1514 C CA . MET A 1 191 ? -8.534 -10.211 1.963 1.00 97.69 191 MET A CA 1
ATOM 1515 C C . MET A 1 191 ? -8.251 -8.800 2.485 1.00 97.69 191 MET A C 1
ATOM 1517 O O . MET A 1 191 ? -7.284 -8.172 2.050 1.00 97.69 191 MET A O 1
ATOM 1521 N N . LEU A 1 192 ? -9.057 -8.348 3.451 1.00 98.00 192 LEU A N 1
ATOM 1522 C CA . LEU A 1 192 ? -8.834 -7.105 4.186 1.00 98.00 192 LEU A CA 1
ATOM 1523 C C . LEU A 1 192 ? -8.038 -7.388 5.453 1.00 98.00 192 LEU A C 1
ATOM 1525 O O . LEU A 1 192 ? -8.403 -8.244 6.262 1.00 98.00 192 LEU A O 1
ATOM 1529 N N . LEU A 1 193 ? -6.941 -6.662 5.615 1.00 97.88 193 LEU A N 1
ATOM 1530 C CA . LEU A 1 193 ? -6.008 -6.836 6.713 1.00 97.88 193 LEU A CA 1
ATOM 1531 C C . LEU A 1 193 ? -5.739 -5.502 7.390 1.00 97.88 193 LEU A C 1
ATOM 1533 O O . LEU A 1 193 ? -5.630 -4.469 6.728 1.00 97.88 193 LEU A O 1
ATOM 1537 N N . ARG A 1 194 ? -5.547 -5.569 8.704 1.00 97.81 194 ARG A N 1
ATOM 1538 C CA . ARG A 1 194 ? -4.929 -4.508 9.491 1.00 97.81 194 ARG A CA 1
ATOM 1539 C C . ARG A 1 194 ? -3.572 -4.993 9.981 1.00 97.81 194 ARG A C 1
ATOM 1541 O O . ARG A 1 194 ? -3.455 -6.119 10.472 1.00 97.81 194 ARG A O 1
ATOM 1548 N N . VAL A 1 195 ? -2.548 -4.163 9.823 1.00 97.06 195 VAL A N 1
ATOM 1549 C CA . VAL A 1 195 ? -1.216 -4.426 10.375 1.00 97.06 195 VAL A CA 1
ATOM 1550 C C . VAL A 1 195 ? -0.666 -3.164 11.019 1.00 97.06 195 VAL A C 1
ATOM 1552 O O . VAL A 1 195 ? -0.728 -2.096 10.415 1.00 97.06 195 VAL A O 1
ATOM 1555 N N . THR A 1 196 ? -0.094 -3.297 12.206 1.00 96.62 196 THR A N 1
ATOM 1556 C CA . THR A 1 196 ? 0.743 -2.278 12.840 1.00 96.62 196 THR A CA 1
ATOM 1557 C C . THR A 1 196 ? 2.188 -2.755 12.781 1.00 96.62 196 THR A C 1
ATOM 1559 O O . THR A 1 196 ? 2.508 -3.835 13.279 1.00 96.62 196 THR A O 1
ATOM 1562 N N . ALA A 1 197 ? 3.036 -2.009 12.073 1.00 95.88 197 ALA A N 1
ATOM 1563 C CA . ALA A 1 197 ? 4.414 -2.399 11.792 1.00 95.88 197 ALA A CA 1
ATOM 1564 C C . ALA A 1 197 ? 5.263 -1.202 11.343 1.00 95.88 197 ALA A C 1
ATOM 1566 O O . ALA A 1 197 ? 4.740 -0.149 10.968 1.00 95.88 197 ALA A O 1
ATOM 1567 N N . MET A 1 198 ? 6.585 -1.395 11.314 1.00 95.12 198 MET A N 1
ATOM 1568 C CA . MET A 1 198 ? 7.502 -0.429 10.710 1.00 95.12 198 MET A CA 1
ATOM 1569 C C . MET A 1 198 ? 7.152 -0.255 9.237 1.00 95.12 198 MET A C 1
ATOM 1571 O O . MET A 1 198 ? 7.121 -1.224 8.483 1.00 95.12 198 MET A O 1
ATOM 1575 N N . THR A 1 199 ? 6.857 0.974 8.843 1.00 94.81 199 THR A N 1
ATOM 1576 C CA . THR A 1 199 ? 6.385 1.325 7.511 1.00 94.81 199 THR A CA 1
ATOM 1577 C C . THR A 1 199 ? 7.226 2.475 6.976 1.00 94.81 199 THR A C 1
ATOM 1579 O O . THR A 1 199 ? 7.408 3.485 7.655 1.00 94.81 199 THR A O 1
ATOM 1582 N N . GLN A 1 200 ? 7.737 2.327 5.758 1.00 92.88 200 GLN A N 1
ATOM 1583 C CA . GLN A 1 200 ? 8.401 3.388 5.012 1.00 92.88 200 GLN A CA 1
ATOM 1584 C C . GLN A 1 200 ? 7.525 3.806 3.840 1.00 92.88 200 GLN A C 1
ATOM 1586 O O . GLN A 1 200 ? 7.040 2.974 3.072 1.00 92.88 200 GLN A O 1
ATOM 1591 N N . ILE A 1 201 ? 7.357 5.116 3.704 1.00 92.25 201 ILE A N 1
ATOM 1592 C CA . ILE A 1 201 ? 6.698 5.743 2.566 1.00 92.25 201 ILE A CA 1
ATOM 1593 C C . ILE A 1 201 ? 7.783 6.469 1.776 1.00 92.25 201 ILE A C 1
ATOM 1595 O O . ILE A 1 201 ? 8.518 7.282 2.334 1.00 92.25 201 ILE A O 1
ATOM 1599 N N . SER A 1 202 ? 7.920 6.157 0.490 1.00 89.06 202 SER A N 1
ATOM 1600 C CA . SER A 1 202 ? 8.937 6.764 -0.371 1.00 89.06 202 SER A CA 1
ATOM 1601 C C . SER A 1 202 ? 8.308 7.350 -1.621 1.00 89.06 202 SER A C 1
ATOM 1603 O O . SER A 1 202 ? 7.629 6.668 -2.384 1.00 89.06 202 SER A O 1
ATOM 1605 N N . ASP A 1 203 ? 8.553 8.638 -1.823 1.00 88.81 203 ASP A N 1
ATOM 1606 C CA . ASP A 1 203 ? 8.109 9.382 -2.992 1.00 88.81 203 ASP A CA 1
ATOM 1607 C C . ASP A 1 203 ? 9.249 9.449 -4.007 1.00 88.81 203 ASP A C 1
ATOM 1609 O O . ASP A 1 203 ? 10.060 10.380 -4.023 1.00 88.81 203 ASP A O 1
ATOM 1613 N N . ILE A 1 204 ? 9.341 8.398 -4.818 1.00 85.00 204 ILE A N 1
ATOM 1614 C CA . ILE A 1 204 ? 10.434 8.218 -5.773 1.00 85.00 204 ILE A CA 1
ATOM 1615 C C . ILE A 1 204 ? 10.433 9.351 -6.802 1.00 85.00 204 ILE A C 1
ATOM 1617 O O . ILE A 1 204 ? 11.498 9.864 -7.134 1.00 85.00 204 ILE A O 1
ATOM 1621 N N . ALA A 1 205 ? 9.260 9.808 -7.245 1.00 86.00 205 ALA A N 1
ATOM 1622 C CA . ALA A 1 205 ? 9.148 10.917 -8.187 1.00 86.00 205 ALA A CA 1
ATOM 1623 C C . ALA A 1 205 ? 9.764 12.211 -7.627 1.00 86.00 205 ALA A C 1
ATOM 1625 O O . ALA A 1 205 ? 10.598 12.823 -8.297 1.00 86.00 205 ALA A O 1
ATOM 1626 N N . THR A 1 206 ? 9.436 12.583 -6.381 1.00 85.19 206 THR A N 1
ATOM 1627 C CA . THR A 1 206 ? 10.043 13.758 -5.725 1.00 85.19 206 THR A CA 1
ATOM 1628 C C . THR A 1 206 ? 11.554 13.590 -5.572 1.00 85.19 206 THR A C 1
ATOM 1630 O O . THR A 1 206 ? 12.309 14.523 -5.839 1.00 85.19 206 THR A O 1
ATOM 1633 N N . ILE A 1 207 ? 12.024 12.399 -5.183 1.00 85.69 207 ILE A N 1
ATOM 1634 C CA . ILE A 1 207 ? 13.462 12.123 -5.044 1.00 85.69 207 ILE A CA 1
ATOM 1635 C C . ILE A 1 207 ? 14.178 12.304 -6.390 1.00 85.69 207 ILE A C 1
ATOM 1637 O O . ILE A 1 207 ? 15.199 12.986 -6.449 1.00 85.69 207 ILE A O 1
ATOM 1641 N N . LEU A 1 208 ? 13.634 11.756 -7.479 1.00 86.94 208 LEU A N 1
ATOM 1642 C CA . LEU A 1 208 ? 14.216 11.872 -8.820 1.00 86.94 208 LEU A CA 1
ATOM 1643 C C . LEU A 1 208 ? 14.201 13.314 -9.340 1.00 86.94 208 LEU A C 1
ATOM 1645 O O . LEU A 1 208 ? 15.139 13.731 -10.020 1.00 86.94 208 LEU A O 1
ATOM 1649 N N . GLU A 1 209 ? 13.164 14.093 -9.028 1.00 87.81 209 GLU A N 1
ATOM 1650 C CA . GLU A 1 209 ? 13.115 15.521 -9.351 1.00 87.81 209 GLU A CA 1
ATOM 1651 C C . GLU A 1 209 ? 14.205 16.301 -8.601 1.00 87.81 209 GLU A C 1
ATOM 1653 O O . GLU A 1 209 ? 14.925 17.097 -9.206 1.00 87.81 209 GLU A O 1
ATOM 1658 N N . LEU A 1 210 ? 14.378 16.037 -7.302 1.00 86.62 210 LEU A N 1
ATOM 1659 C CA . LEU A 1 210 ? 15.429 16.655 -6.493 1.00 86.62 210 LEU A CA 1
ATOM 1660 C C . LEU A 1 210 ? 16.829 16.281 -6.993 1.00 86.62 210 LEU A C 1
ATOM 1662 O O . LEU A 1 210 ? 17.678 17.163 -7.109 1.00 86.62 210 LEU A O 1
ATOM 1666 N N . MET A 1 211 ? 17.070 15.010 -7.329 1.00 86.06 211 MET A N 1
ATOM 1667 C CA . MET A 1 211 ? 18.357 14.562 -7.875 1.00 86.06 211 MET A CA 1
ATOM 1668 C C . MET A 1 211 ? 18.663 15.200 -9.232 1.00 86.06 211 MET A C 1
ATOM 1670 O O . MET A 1 211 ? 19.794 15.616 -9.461 1.00 86.06 211 MET A O 1
ATOM 1674 N N . SER A 1 212 ? 17.662 15.330 -10.103 1.00 87.00 212 SER A N 1
ATOM 1675 C CA . SER A 1 212 ? 17.812 15.987 -11.406 1.00 87.00 212 SER A CA 1
ATOM 1676 C C . SER A 1 212 ? 18.133 17.478 -11.259 1.00 87.00 212 SER A C 1
ATOM 1678 O O . SER A 1 212 ? 19.064 17.971 -11.890 1.00 87.00 212 SER A O 1
ATOM 1680 N N . LYS A 1 213 ? 17.444 18.189 -10.355 1.00 87.94 213 LYS A N 1
ATOM 1681 C CA . LYS A 1 213 ? 17.764 19.592 -10.028 1.00 87.94 213 LYS A CA 1
ATOM 1682 C C . LYS A 1 213 ? 19.156 19.740 -9.418 1.00 87.94 213 LYS A C 1
ATOM 1684 O O . LYS A 1 213 ? 19.822 20.747 -9.637 1.00 87.94 213 LYS A O 1
ATOM 1689 N N . LEU A 1 214 ? 19.584 18.766 -8.618 1.00 86.25 214 LEU A N 1
ATOM 1690 C CA . LEU A 1 214 ? 20.910 18.760 -8.017 1.00 86.25 214 LEU A CA 1
ATOM 1691 C C . LEU A 1 214 ? 21.988 18.601 -9.097 1.00 86.25 214 LEU A C 1
ATOM 1693 O O . LEU A 1 214 ? 22.902 19.417 -9.147 1.00 86.25 214 LEU A O 1
ATOM 1697 N N . ASP A 1 215 ? 21.854 17.630 -9.998 1.00 84.38 215 ASP A N 1
ATOM 1698 C CA . ASP A 1 215 ? 22.822 17.402 -11.081 1.00 84.38 215 ASP A CA 1
ATOM 1699 C C . ASP A 1 215 ? 22.978 18.626 -12.000 1.00 84.38 215 ASP A C 1
ATOM 1701 O O . ASP A 1 215 ? 24.099 19.081 -12.237 1.00 84.38 215 ASP A O 1
ATOM 1705 N N . GLN A 1 216 ? 21.860 19.263 -12.375 1.00 84.06 216 GLN A N 1
ATOM 1706 C CA . GLN A 1 216 ? 21.855 20.519 -13.143 1.00 84.06 216 GLN A CA 1
ATOM 1707 C C . GLN A 1 216 ? 22.644 21.649 -12.462 1.00 84.06 216 GLN A C 1
ATOM 1709 O O . GLN A 1 216 ? 23.244 22.484 -13.136 1.00 84.06 216 GLN A O 1
ATOM 1714 N N . ASN A 1 217 ? 22.667 21.678 -11.127 1.00 85.19 217 ASN A N 1
ATOM 1715 C CA . ASN A 1 217 ? 23.367 22.708 -10.359 1.00 85.19 217 ASN A CA 1
ATOM 1716 C C . ASN A 1 217 ? 24.842 22.371 -10.091 1.00 85.19 217 ASN A C 1
ATOM 1718 O O . ASN A 1 217 ? 25.647 23.286 -9.921 1.00 85.19 217 ASN A O 1
ATOM 1722 N N . PHE A 1 218 ? 25.205 21.085 -10.026 1.00 82.00 218 PHE A N 1
ATOM 1723 C CA . PHE A 1 218 ? 26.576 20.646 -9.740 1.00 82.00 218 PHE A CA 1
ATOM 1724 C C . PHE A 1 218 ? 27.424 20.393 -10.997 1.00 82.00 218 PHE A C 1
ATOM 1726 O O . PHE A 1 218 ? 28.634 20.209 -10.865 1.00 82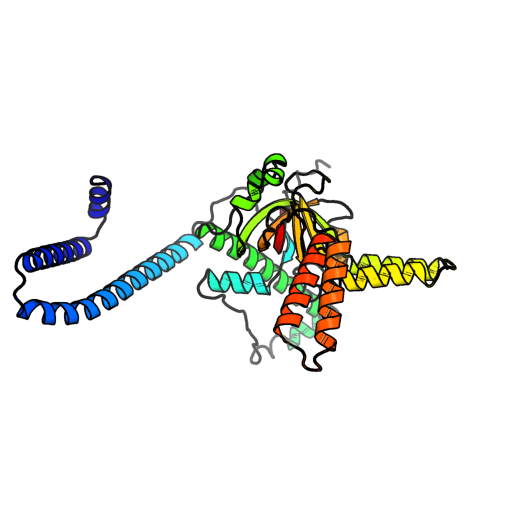.00 218 PHE A O 1
ATOM 1733 N N . GLY A 1 219 ? 26.836 20.454 -12.199 1.00 66.44 219 GLY A N 1
ATOM 1734 C CA . GLY A 1 219 ? 27.574 20.528 -13.465 1.00 66.44 219 GLY A CA 1
ATOM 1735 C C . GLY A 1 219 ? 28.505 19.339 -13.700 1.00 66.44 219 GLY A C 1
ATOM 1736 O O . GLY A 1 219 ? 29.644 19.517 -14.141 1.00 66.44 219 GLY A O 1
ATOM 1737 N N . SER A 1 220 ? 28.063 18.126 -13.352 1.00 59.81 220 SER A N 1
ATOM 1738 C CA . SER A 1 220 ? 28.871 16.933 -13.575 1.00 59.81 220 SER A CA 1
ATOM 1739 C C . SER A 1 220 ? 29.011 16.713 -15.090 1.00 59.81 220 SER A C 1
ATOM 1741 O O . SER A 1 220 ? 28.041 16.485 -15.801 1.00 59.81 220 SER A O 1
ATOM 1743 N N . GLY A 1 221 ? 30.232 16.840 -15.626 1.00 58.31 221 GLY A N 1
ATOM 1744 C CA . GLY A 1 221 ? 30.528 16.804 -17.072 1.00 58.31 221 GLY A CA 1
ATOM 1745 C C . GLY A 1 221 ? 30.256 15.468 -17.786 1.00 58.31 221 GLY A C 1
ATOM 1746 O O . GLY A 1 221 ? 30.795 15.227 -18.864 1.00 58.31 221 GLY A O 1
ATOM 1747 N N . SER A 1 222 ? 29.455 14.584 -17.191 1.00 63.34 222 SER A N 1
ATOM 1748 C CA . SER A 1 222 ? 28.930 13.353 -17.779 1.00 63.34 222 SER A CA 1
ATOM 1749 C C . SER A 1 222 ? 27.411 13.443 -17.961 1.00 63.34 222 SER A C 1
ATOM 1751 O O . SER A 1 222 ? 26.698 12.515 -17.572 1.00 63.34 222 SER A O 1
ATOM 1753 N N . GLU A 1 223 ? 26.937 14.546 -18.551 1.00 65.31 223 GLU A N 1
ATOM 1754 C CA . GLU A 1 223 ? 25.514 14.908 -18.722 1.00 65.31 223 GLU A CA 1
ATOM 1755 C C . GLU A 1 223 ? 24.631 13.758 -19.253 1.00 65.31 223 GLU A C 1
ATOM 1757 O O . GLU A 1 223 ? 23.452 13.688 -18.943 1.00 65.31 223 GLU A O 1
ATOM 1762 N N . ASN A 1 224 ? 25.185 12.772 -19.968 1.00 72.31 224 ASN A N 1
ATOM 1763 C CA . ASN A 1 224 ? 24.372 11.734 -20.607 1.00 72.31 224 ASN A CA 1
ATOM 1764 C C . ASN A 1 224 ? 24.126 10.470 -19.763 1.00 72.31 224 ASN A C 1
ATOM 1766 O O . ASN A 1 224 ? 23.158 9.759 -20.015 1.00 72.31 224 ASN A O 1
ATOM 1770 N N . ALA A 1 225 ? 25.001 10.118 -18.813 1.00 80.25 225 ALA A N 1
ATOM 1771 C CA . ALA A 1 225 ? 24.912 8.808 -18.148 1.00 80.25 225 ALA A CA 1
ATOM 1772 C C . ALA A 1 225 ? 23.987 8.826 -16.923 1.00 80.25 225 ALA A C 1
ATOM 1774 O O . ALA A 1 225 ? 23.217 7.889 -16.709 1.00 80.25 225 ALA A O 1
ATOM 1775 N N . PHE A 1 226 ? 24.065 9.890 -16.121 1.00 81.44 226 PHE A N 1
ATOM 1776 C CA . PHE A 1 226 ? 23.263 10.025 -14.909 1.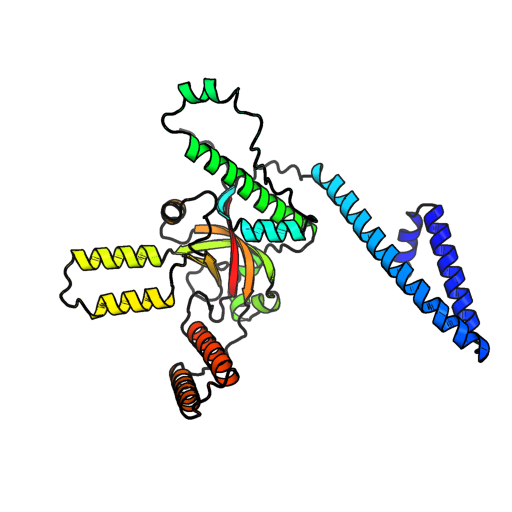00 81.44 226 PHE A CA 1
ATOM 1777 C C . PHE A 1 226 ? 21.805 10.366 -15.234 1.00 81.44 226 PHE A C 1
ATOM 1779 O O . PHE A 1 226 ? 20.907 9.718 -14.700 1.00 81.44 226 PHE A O 1
ATOM 1786 N N . GLU A 1 227 ? 21.555 11.281 -16.177 1.00 83.44 227 GLU A N 1
ATOM 1787 C CA . GLU A 1 227 ? 20.196 11.568 -16.653 1.00 83.44 227 GLU A CA 1
ATOM 1788 C C . GLU A 1 227 ? 19.530 10.332 -17.267 1.00 83.44 227 GLU A C 1
ATOM 1790 O O . GLU A 1 227 ? 18.404 10.004 -16.898 1.00 83.44 227 GLU A O 1
ATOM 1795 N N . ALA A 1 228 ? 20.246 9.568 -18.104 1.00 84.88 228 ALA A N 1
ATOM 1796 C CA . ALA A 1 228 ? 19.719 8.320 -18.660 1.00 84.88 228 ALA A CA 1
ATOM 1797 C C . ALA A 1 228 ? 19.355 7.298 -17.569 1.00 84.88 228 ALA A C 1
ATOM 1799 O O . ALA A 1 228 ? 18.350 6.595 -17.686 1.00 84.88 228 ALA A O 1
ATOM 1800 N N . MET A 1 229 ? 20.140 7.229 -16.487 1.00 83.88 229 MET A N 1
ATOM 1801 C CA . MET A 1 229 ? 19.813 6.398 -15.328 1.00 83.88 229 MET A CA 1
ATOM 1802 C C . MET A 1 229 ? 18.557 6.909 -14.609 1.00 83.88 229 MET A C 1
ATOM 1804 O O . MET A 1 229 ? 17.682 6.106 -14.289 1.00 83.88 229 MET A O 1
ATOM 1808 N N . LEU A 1 230 ? 18.435 8.219 -14.364 1.00 85.38 230 LEU A N 1
ATOM 1809 C CA . LEU A 1 230 ? 17.248 8.798 -13.728 1.00 85.38 230 LEU A C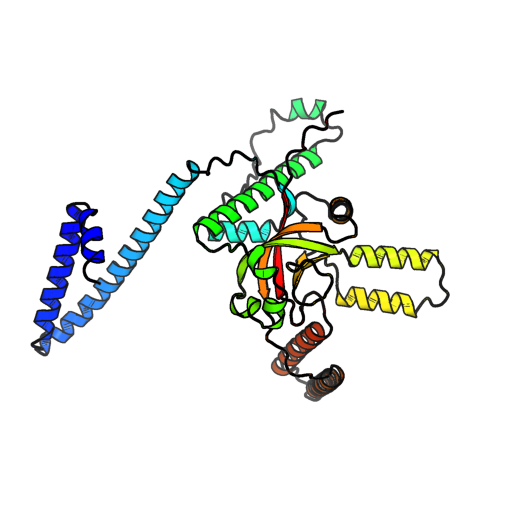A 1
ATOM 1810 C C . LEU A 1 230 ? 15.989 8.566 -14.569 1.00 85.38 230 LEU A C 1
ATOM 1812 O O . LEU A 1 230 ? 14.963 8.177 -14.015 1.00 85.38 230 LEU A O 1
ATOM 1816 N N . ASP A 1 231 ? 16.065 8.729 -15.887 1.00 85.81 231 ASP A N 1
ATOM 1817 C CA . ASP A 1 231 ? 14.949 8.469 -16.798 1.00 85.81 231 ASP A CA 1
ATOM 1818 C C . ASP A 1 231 ? 14.586 6.985 -16.859 1.00 85.81 231 ASP A C 1
ATOM 1820 O O . ASP A 1 231 ? 13.404 6.631 -16.887 1.00 85.81 231 ASP A O 1
ATOM 1824 N N . GLN A 1 232 ? 15.577 6.093 -16.779 1.00 82.94 232 GLN A N 1
ATOM 1825 C CA . GLN A 1 232 ? 15.313 4.668 -16.626 1.00 82.94 232 GLN A CA 1
ATOM 1826 C C . GLN A 1 232 ? 14.552 4.392 -15.322 1.00 82.94 232 GLN A C 1
ATOM 1828 O O . GLN A 1 232 ? 13.559 3.668 -15.347 1.00 82.94 232 GLN A O 1
ATOM 1833 N N . ILE A 1 233 ? 14.939 5.007 -14.201 1.00 81.50 233 ILE A N 1
ATOM 1834 C CA . ILE A 1 233 ? 14.207 4.854 -12.936 1.00 81.50 233 ILE A CA 1
ATOM 1835 C C . ILE A 1 233 ? 12.798 5.461 -13.053 1.00 81.50 233 ILE A C 1
ATOM 1837 O O . ILE A 1 233 ? 11.837 4.806 -12.661 1.00 81.50 233 ILE A O 1
ATOM 1841 N N . ARG A 1 234 ? 12.625 6.649 -13.649 1.00 83.94 234 ARG A N 1
ATOM 1842 C CA . ARG A 1 234 ? 11.297 7.261 -13.868 1.00 83.94 234 ARG A CA 1
ATOM 1843 C C . ARG A 1 234 ? 10.385 6.368 -14.702 1.00 83.94 234 ARG A C 1
ATOM 1845 O O . ARG A 1 234 ? 9.232 6.173 -14.342 1.00 83.94 234 ARG A O 1
ATOM 1852 N N . SER A 1 235 ? 10.900 5.810 -15.797 1.00 83.69 235 SER A N 1
ATOM 1853 C CA . SER A 1 235 ? 10.122 4.933 -16.681 1.00 83.69 235 SER A CA 1
ATOM 1854 C C . SER A 1 235 ? 9.726 3.622 -16.011 1.00 83.69 235 SER A C 1
ATOM 1856 O O . SER A 1 235 ? 8.667 3.078 -16.316 1.00 83.69 235 SER A O 1
ATOM 1858 N N . LEU A 1 236 ? 10.560 3.133 -15.089 1.00 78.50 236 LEU A N 1
ATOM 1859 C CA . LEU A 1 236 ? 10.215 2.007 -14.247 1.00 78.50 236 LEU A CA 1
ATOM 1860 C C . LEU A 1 236 ? 9.129 2.450 -13.266 1.00 78.50 236 LEU A C 1
ATOM 1862 O O . LEU A 1 236 ? 7.995 2.028 -13.413 1.00 78.50 236 LEU A O 1
ATOM 1866 N N . TYR A 1 237 ? 9.445 3.288 -12.280 1.00 76.94 237 TYR A N 1
ATOM 1867 C CA . TYR A 1 237 ? 8.593 3.510 -11.102 1.00 76.94 237 TYR A CA 1
ATOM 1868 C C . TYR A 1 237 ? 7.371 4.405 -11.350 1.00 76.94 237 TYR A C 1
ATOM 1870 O O . TYR A 1 237 ? 6.438 4.407 -10.543 1.00 76.94 237 TYR A O 1
ATOM 1878 N N . GLY A 1 238 ? 7.367 5.147 -12.459 1.00 84.00 238 GLY A N 1
ATOM 1879 C CA . GLY A 1 238 ? 6.341 6.129 -12.782 1.00 84.00 238 GLY A CA 1
ATOM 1880 C C . GLY A 1 238 ? 6.187 7.207 -11.707 1.00 84.00 238 GLY A C 1
ATOM 1881 O O . GLY A 1 238 ? 7.072 7.453 -10.885 1.00 84.00 238 GLY A O 1
ATOM 1882 N N . GLU A 1 239 ? 5.023 7.847 -11.711 1.00 85.12 239 GLU A N 1
ATOM 1883 C CA . GLU A 1 239 ? 4.579 8.737 -10.642 1.00 85.12 239 GLU A CA 1
ATOM 1884 C C . GLU A 1 239 ? 3.838 7.895 -9.600 1.00 85.12 239 GLU A C 1
ATOM 1886 O O . GLU A 1 239 ? 2.618 7.752 -9.631 1.00 85.12 239 GLU A O 1
ATOM 1891 N N . SER A 1 240 ? 4.579 7.249 -8.702 1.00 83.69 240 SER A N 1
ATOM 1892 C CA . SER A 1 240 ? 3.990 6.465 -7.616 1.00 83.69 240 SER A CA 1
ATOM 1893 C C . SER A 1 240 ? 4.698 6.735 -6.294 1.00 83.69 240 SER A C 1
ATOM 1895 O O . SER A 1 240 ? 5.899 7.019 -6.244 1.00 83.69 240 SER A O 1
ATOM 1897 N N . ILE A 1 241 ? 3.930 6.670 -5.205 1.00 89.25 241 ILE A N 1
ATOM 1898 C CA . ILE A 1 241 ? 4.484 6.648 -3.852 1.00 89.25 241 ILE A CA 1
ATOM 1899 C C . ILE A 1 241 ? 4.468 5.207 -3.379 1.00 89.25 241 ILE A C 1
ATOM 1901 O O . ILE A 1 241 ? 3.422 4.564 -3.325 1.00 89.25 241 ILE A O 1
ATOM 1905 N N . THR A 1 242 ? 5.631 4.700 -3.013 1.00 91.25 242 THR A N 1
ATOM 1906 C CA . THR A 1 242 ? 5.795 3.310 -2.611 1.00 91.25 242 THR A CA 1
ATOM 1907 C C . THR A 1 242 ? 5.640 3.188 -1.104 1.00 91.25 242 THR A C 1
ATOM 1909 O O . THR A 1 242 ? 6.213 3.985 -0.359 1.00 91.25 242 THR A O 1
ATOM 1912 N N . VAL A 1 243 ? 4.898 2.181 -0.651 1.00 93.31 243 VAL A N 1
ATOM 1913 C CA . VAL A 1 243 ? 4.690 1.875 0.766 1.00 93.31 243 VAL A CA 1
ATOM 1914 C C . VAL A 1 243 ? 5.252 0.493 1.051 1.00 93.31 243 VAL A C 1
ATOM 1916 O O . VAL A 1 243 ? 4.765 -0.506 0.520 1.00 93.31 243 VAL A O 1
ATOM 1919 N N . SER A 1 244 ? 6.256 0.446 1.916 1.00 93.62 244 SER A N 1
ATOM 1920 C CA . SER A 1 244 ? 6.906 -0.781 2.369 1.00 93.62 244 SER A CA 1
ATOM 1921 C C . SER A 1 244 ? 6.589 -0.994 3.839 1.00 93.62 244 SER A C 1
ATOM 1923 O O . SER A 1 244 ? 6.873 -0.126 4.656 1.00 93.62 244 SER A O 1
ATOM 1925 N N . ILE A 1 245 ? 5.998 -2.136 4.182 1.00 95.25 245 ILE A N 1
ATOM 1926 C CA . ILE A 1 245 ? 5.604 -2.479 5.551 1.00 95.25 245 ILE A CA 1
ATOM 1927 C C . ILE A 1 245 ? 6.394 -3.713 5.982 1.00 95.25 245 ILE A C 1
ATOM 1929 O O . ILE A 1 245 ? 6.283 -4.764 5.344 1.00 95.25 245 ILE A O 1
ATOM 1933 N N . TRP A 1 246 ? 7.133 -3.612 7.085 1.00 94.56 246 TRP A N 1
ATOM 1934 C CA . TRP A 1 246 ? 8.000 -4.653 7.644 1.00 94.56 246 TRP A CA 1
ATOM 1935 C C . TRP A 1 246 ? 7.482 -5.152 9.000 1.00 94.56 246 TRP A C 1
ATOM 1937 O O . TRP A 1 246 ? 7.909 -4.679 10.058 1.00 94.56 246 TRP A O 1
ATOM 1947 N N . PRO A 1 247 ? 6.575 -6.148 9.017 1.00 92.81 247 PRO A N 1
ATOM 1948 C CA . PRO A 1 247 ? 6.033 -6.696 10.261 1.00 92.81 247 PRO A CA 1
ATOM 1949 C C . PRO A 1 247 ? 7.089 -7.328 11.168 1.00 92.81 247 PRO A C 1
ATOM 1951 O O . PRO A 1 247 ? 6.896 -7.417 12.372 1.00 92.81 247 PRO A O 1
ATOM 1954 N N . ASN A 1 248 ? 8.196 -7.799 10.596 1.00 89.81 248 ASN A N 1
ATOM 1955 C CA . ASN A 1 248 ? 9.309 -8.436 11.295 1.00 89.81 248 ASN A CA 1
ATOM 1956 C C . ASN A 1 248 ? 10.318 -7.446 11.908 1.00 89.81 248 ASN A C 1
ATOM 1958 O O . ASN A 1 248 ? 11.255 -7.913 12.552 1.00 89.81 248 ASN A O 1
ATOM 1962 N N . GLY A 1 249 ? 10.135 -6.131 11.719 1.00 79.12 249 GLY A N 1
ATOM 1963 C CA . GLY A 1 249 ? 10.942 -5.076 12.349 1.00 79.12 249 GLY A CA 1
ATOM 1964 C C . GLY A 1 249 ? 12.424 -5.048 11.956 1.00 79.12 249 GLY A C 1
ATOM 1965 O O . GLY A 1 249 ? 13.204 -4.370 12.615 1.00 79.12 249 GLY A O 1
ATOM 1966 N N . ASP A 1 250 ? 12.817 -5.798 10.926 1.00 66.38 250 ASP A N 1
ATOM 1967 C CA . ASP A 1 250 ? 14.202 -5.975 10.487 1.00 66.38 250 ASP A CA 1
ATOM 1968 C C . ASP A 1 250 ? 14.329 -5.441 9.051 1.00 66.38 250 ASP A C 1
ATOM 1970 O O . ASP A 1 250 ? 13.499 -5.785 8.209 1.00 66.38 250 ASP A O 1
ATOM 1974 N N . ASP A 1 251 ? 15.376 -4.659 8.756 1.00 61.09 251 ASP A N 1
ATOM 1975 C CA . ASP A 1 251 ? 15.715 -4.141 7.407 1.00 61.09 251 ASP A CA 1
ATOM 1976 C C . ASP A 1 251 ? 16.038 -5.269 6.405 1.00 61.09 251 ASP A C 1
ATOM 1978 O O . ASP A 1 251 ? 16.274 -5.057 5.211 1.00 61.09 251 ASP A O 1
ATOM 1982 N N . ALA A 1 252 ? 16.064 -6.514 6.878 1.00 59.28 252 ALA A N 1
ATOM 1983 C CA . ALA A 1 252 ? 16.121 -7.677 6.024 1.00 59.28 252 ALA A CA 1
ATOM 1984 C C . ALA A 1 252 ? 14.854 -7.738 5.152 1.00 59.28 252 ALA A C 1
ATOM 1986 O O . ALA A 1 252 ? 13.756 -7.969 5.658 1.00 59.28 252 ALA A O 1
ATOM 1987 N N . ASN A 1 253 ? 15.042 -7.652 3.827 1.00 65.50 253 ASN A N 1
ATOM 1988 C CA . ASN A 1 253 ? 14.064 -7.856 2.735 1.00 65.50 253 ASN A CA 1
ATOM 1989 C C . ASN A 1 253 ? 13.279 -9.201 2.770 1.00 65.50 253 ASN A C 1
ATOM 1991 O O . ASN A 1 253 ? 12.644 -9.611 1.795 1.00 65.50 253 ASN A O 1
ATOM 1995 N N . ASP A 1 254 ? 13.297 -9.907 3.896 1.00 75.88 254 ASP A N 1
ATOM 1996 C CA . ASP A 1 254 ? 12.772 -11.239 4.133 1.00 75.88 254 ASP A CA 1
ATOM 1997 C C . ASP A 1 254 ? 11.346 -11.211 4.704 1.00 75.88 254 ASP A C 1
ATOM 1999 O O . ASP A 1 254 ? 11.062 -11.777 5.761 1.00 75.88 254 ASP A O 1
ATOM 2003 N N . GLY A 1 255 ? 10.426 -10.604 3.958 1.00 87.69 255 GLY A N 1
ATOM 2004 C CA . GLY A 1 255 ? 8.986 -10.735 4.184 1.00 87.69 255 GLY A CA 1
ATOM 2005 C C . GLY A 1 255 ? 8.344 -9.420 4.578 1.00 87.69 255 GLY A C 1
ATOM 2006 O O . GLY A 1 255 ? 8.243 -9.094 5.754 1.00 87.69 255 GLY A O 1
ATOM 2007 N N . MET A 1 256 ? 7.878 -8.698 3.568 1.00 92.88 256 MET A N 1
ATOM 2008 C CA . MET A 1 256 ? 7.238 -7.398 3.715 1.00 92.88 256 MET A CA 1
ATOM 2009 C C . MET A 1 256 ? 5.932 -7.353 2.923 1.00 92.88 256 MET A C 1
ATOM 2011 O O . MET A 1 256 ? 5.713 -8.163 2.012 1.00 92.88 256 MET A O 1
ATOM 2015 N N . PHE A 1 257 ? 5.087 -6.385 3.244 1.00 94.81 257 PHE A N 1
ATOM 2016 C CA . PHE A 1 257 ? 4.018 -5.968 2.348 1.00 94.81 257 PHE A CA 1
ATOM 2017 C C . PHE A 1 257 ? 4.492 -4.766 1.542 1.00 94.81 257 PHE A C 1
ATOM 2019 O O . PHE A 1 257 ? 5.110 -3.860 2.095 1.00 94.81 257 PHE A O 1
ATOM 2026 N N . VAL A 1 258 ? 4.219 -4.782 0.243 1.00 93.69 258 VAL A N 1
ATOM 2027 C CA . VAL A 1 258 ? 4.583 -3.703 -0.675 1.00 93.69 258 VAL A CA 1
ATOM 2028 C C . VAL A 1 258 ? 3.326 -3.242 -1.382 1.00 93.69 258 VAL A C 1
ATOM 2030 O O . VAL A 1 258 ? 2.610 -4.055 -1.970 1.00 93.69 258 VAL A O 1
ATOM 2033 N N . GLY A 1 259 ? 3.054 -1.950 -1.302 1.00 93.38 259 GLY A N 1
ATOM 2034 C CA . GLY A 1 259 ? 1.948 -1.314 -1.994 1.00 93.38 259 GLY A CA 1
ATOM 2035 C C . GLY A 1 259 ? 2.377 -0.020 -2.660 1.00 93.38 259 GLY A C 1
ATOM 2036 O O . GLY A 1 259 ? 3.458 0.508 -2.405 1.00 93.38 259 GLY A O 1
ATOM 2037 N N . GLU A 1 260 ? 1.497 0.498 -3.502 1.00 91.56 260 GLU A N 1
ATOM 2038 C CA . GLU A 1 260 ? 1.667 1.788 -4.159 1.00 91.56 260 GLU A CA 1
ATOM 2039 C C . GLU A 1 260 ? 0.460 2.666 -3.844 1.00 91.56 260 GLU A C 1
ATOM 2041 O O . GLU A 1 260 ? -0.682 2.197 -3.832 1.00 91.56 260 GLU A O 1
ATOM 2046 N N . LEU A 1 261 ? 0.724 3.942 -3.578 1.00 90.25 261 LEU A N 1
ATOM 2047 C CA . LEU A 1 261 ? -0.286 4.984 -3.518 1.00 90.25 261 LEU A CA 1
ATOM 2048 C C . LEU A 1 261 ? -0.259 5.699 -4.870 1.00 90.25 261 LEU A C 1
ATOM 2050 O O . LEU A 1 261 ? 0.788 6.236 -5.255 1.00 90.25 261 LEU A O 1
ATOM 2054 N N . PRO A 1 262 ? -1.374 5.697 -5.613 1.00 81.75 262 PRO A N 1
ATOM 2055 C CA . PRO A 1 262 ? -1.446 6.406 -6.878 1.00 81.75 262 PRO A CA 1
ATOM 2056 C C . PRO A 1 262 ? -1.355 7.913 -6.635 1.00 81.75 262 PRO A C 1
ATOM 2058 O O . PRO A 1 262 ? -1.958 8.452 -5.707 1.00 81.75 262 PRO A O 1
ATOM 2061 N N . TYR A 1 263 ? -0.615 8.578 -7.509 1.00 75.62 263 TYR A N 1
ATOM 2062 C CA . TYR A 1 263 ? -0.304 10.001 -7.420 1.00 75.62 263 TYR A CA 1
ATOM 2063 C C . TYR A 1 263 ? -1.530 10.909 -7.541 1.00 75.62 263 TYR A C 1
ATOM 2065 O O . TYR A 1 263 ? -1.624 11.931 -6.865 1.00 75.62 263 TYR A O 1
ATOM 2073 N N . ASP A 1 264 ? -2.475 10.497 -8.390 1.00 72.75 264 ASP A N 1
ATOM 2074 C CA . ASP A 1 264 ? -3.666 11.270 -8.745 1.00 72.75 264 ASP A CA 1
ATOM 2075 C C . ASP A 1 264 ? -4.799 11.141 -7.725 1.00 72.75 264 ASP A C 1
ATOM 2077 O O . ASP A 1 264 ? -5.769 11.907 -7.758 1.00 72.75 264 ASP A O 1
ATOM 2081 N N . LEU A 1 265 ? -4.722 10.162 -6.814 1.00 69.38 265 LEU A N 1
ATOM 2082 C CA . LEU A 1 265 ? -5.688 10.106 -5.728 1.00 69.38 265 LEU A CA 1
ATOM 2083 C C . LEU A 1 265 ? -5.370 11.244 -4.771 1.00 69.38 265 LEU A C 1
ATOM 2085 O O . LEU A 1 265 ? -4.269 11.334 -4.238 1.00 69.38 265 LEU A O 1
ATOM 2089 N N . GLY A 1 266 ? -6.361 12.100 -4.525 1.00 63.06 266 GLY A N 1
ATOM 2090 C CA . GLY A 1 266 ? -6.249 13.119 -3.494 1.00 63.06 266 GLY A CA 1
ATOM 2091 C C . GLY A 1 266 ? -5.991 12.452 -2.146 1.00 63.06 266 GLY A C 1
ATOM 2092 O O . GLY A 1 266 ? -6.949 11.978 -1.524 1.00 63.06 266 GLY A O 1
ATOM 2093 N N . PHE A 1 267 ? -4.712 12.413 -1.746 1.00 62.56 267 PHE A N 1
ATOM 2094 C CA . PHE A 1 267 ? -4.221 12.056 -0.417 1.00 62.56 267 PHE A CA 1
ATOM 2095 C C . PHE A 1 267 ? -5.128 12.745 0.592 1.00 62.56 267 PHE A C 1
ATOM 2097 O O . PHE A 1 267 ? -5.290 13.953 0.488 1.00 62.56 267 PHE A O 1
ATOM 2104 N N . GLY A 1 268 ? -5.791 11.983 1.466 1.00 60.03 268 GLY A N 1
ATOM 2105 C CA . GLY A 1 268 ? -6.896 12.474 2.298 1.00 60.03 268 GLY A CA 1
ATOM 2106 C C . GLY A 1 268 ? -6.624 13.817 3.015 1.00 60.03 268 GLY A C 1
ATOM 2107 O O . GLY A 1 268 ? -6.878 14.861 2.423 1.00 60.03 268 GLY A O 1
ATOM 2108 N N . PRO A 1 269 ? -6.185 13.826 4.288 1.00 55.78 269 PRO A N 1
ATOM 2109 C CA . PRO A 1 269 ? -5.830 15.048 5.033 1.00 55.78 269 PRO A CA 1
ATOM 2110 C C . PRO A 1 269 ? -4.587 15.774 4.565 1.00 55.78 269 PRO A C 1
ATOM 2112 O O . PRO A 1 269 ? -4.484 16.996 4.677 1.00 55.78 269 PRO A O 1
ATOM 2115 N N . THR A 1 270 ? -3.613 15.003 4.107 1.00 62.19 270 THR A N 1
ATOM 2116 C CA . THR A 1 270 ? -2.237 15.465 4.050 1.00 62.19 270 THR A CA 1
ATOM 2117 C C . THR A 1 270 ? -1.841 15.697 2.609 1.00 62.19 270 THR A C 1
ATOM 2119 O O . THR A 1 270 ? -1.908 14.795 1.776 1.00 62.19 270 THR A O 1
ATOM 2122 N N . ARG A 1 271 ? -1.364 16.909 2.314 1.00 72.06 271 ARG A N 1
ATOM 2123 C CA . ARG A 1 271 ? -0.702 17.180 1.037 1.00 72.06 271 ARG A CA 1
ATOM 2124 C C . ARG A 1 271 ? 0.481 16.241 0.894 1.00 72.06 271 ARG A C 1
ATOM 2126 O O . ARG A 1 271 ? 1.269 16.111 1.824 1.00 72.06 271 ARG A O 1
ATOM 2133 N N . ARG A 1 272 ? 0.646 15.652 -0.285 1.00 76.25 272 ARG A N 1
ATOM 2134 C CA . ARG A 1 272 ? 1.772 14.773 -0.621 1.00 76.25 272 ARG A CA 1
ATOM 2135 C C . ARG A 1 272 ? 3.122 15.296 -0.114 1.00 76.25 272 ARG A C 1
ATOM 2137 O O . ARG A 1 272 ? 3.866 14.562 0.528 1.00 76.25 272 ARG A O 1
ATOM 2144 N N . GLU A 1 273 ? 3.383 16.580 -0.346 1.00 75.19 273 GLU A N 1
ATOM 2145 C CA . GLU A 1 273 ? 4.600 17.298 0.065 1.00 75.19 273 GLU A CA 1
ATOM 2146 C C . GLU A 1 273 ? 4.887 17.189 1.573 1.00 75.19 273 GLU A C 1
ATOM 2148 O O . GLU A 1 273 ? 6.038 17.224 2.002 1.00 75.19 273 GLU A O 1
ATOM 2153 N N . LEU A 1 274 ? 3.840 17.032 2.384 1.00 80.19 274 LEU A N 1
ATOM 2154 C CA . LEU A 1 274 ? 3.925 16.964 3.836 1.00 80.19 274 LEU A CA 1
ATOM 2155 C C . LEU A 1 274 ? 4.048 15.533 4.364 1.00 80.19 274 LEU A C 1
ATOM 2157 O O . LEU A 1 274 ? 4.483 15.373 5.503 1.00 80.19 274 LEU A O 1
ATOM 2161 N N . ILE A 1 275 ? 3.741 14.499 3.574 1.00 80.38 275 ILE A N 1
ATOM 2162 C CA . ILE A 1 275 ? 3.795 13.100 4.036 1.00 80.38 275 ILE A CA 1
ATOM 2163 C C . ILE A 1 275 ? 5.204 12.756 4.530 1.00 80.38 275 ILE A C 1
ATOM 2165 O O . ILE A 1 275 ? 5.369 12.259 5.645 1.00 80.38 275 ILE A O 1
ATOM 2169 N N . LEU A 1 276 ? 6.233 13.107 3.751 1.00 77.25 276 LEU A N 1
ATOM 2170 C CA . LEU A 1 276 ? 7.630 12.882 4.136 1.00 77.25 276 LEU A CA 1
ATOM 2171 C C . LEU A 1 276 ? 8.031 13.691 5.376 1.00 77.25 276 LEU A C 1
ATOM 2173 O O . LEU A 1 276 ? 8.804 13.210 6.199 1.00 77.25 276 LEU A O 1
ATOM 2177 N N . SER A 1 277 ? 7.484 14.899 5.547 1.00 83.88 277 SER A N 1
ATOM 2178 C CA . SER A 1 277 ? 7.753 15.724 6.732 1.00 83.88 277 SER A CA 1
ATOM 2179 C C . SER A 1 277 ? 7.106 15.169 8.008 1.00 83.88 277 SER A C 1
ATOM 2181 O O . SER A 1 277 ? 7.654 15.340 9.093 1.00 83.88 277 SER A O 1
ATOM 2183 N N . GLN A 1 278 ? 5.962 14.484 7.884 1.00 84.50 278 GLN A N 1
ATOM 2184 C CA . GLN A 1 278 ? 5.208 13.934 9.015 1.00 84.50 278 GLN A CA 1
ATOM 2185 C C . GLN A 1 278 ? 5.736 12.575 9.486 1.00 84.50 278 GLN A C 1
ATOM 2187 O O . GLN A 1 278 ? 5.693 12.286 10.687 1.00 84.50 278 GLN A O 1
ATOM 2192 N N . VAL A 1 279 ? 6.194 11.741 8.547 1.00 86.12 279 VAL A N 1
ATOM 2193 C CA . VAL A 1 279 ? 6.736 10.399 8.826 1.00 86.12 279 VAL A CA 1
ATOM 2194 C C . VAL A 1 279 ? 8.239 10.453 9.101 1.00 86.12 279 VAL A C 1
ATOM 2196 O O . VAL A 1 279 ? 8.745 9.692 9.922 1.00 86.12 279 VAL A O 1
ATOM 2199 N N . GLY A 1 280 ? 8.944 11.391 8.467 1.00 86.62 280 GLY A N 1
ATOM 2200 C CA . GLY A 1 280 ? 10.398 11.461 8.480 1.00 86.62 280 GLY A CA 1
ATOM 2201 C C . GLY A 1 280 ? 11.043 10.572 7.406 1.00 86.62 280 GLY A C 1
ATOM 2202 O O . GLY A 1 280 ? 10.353 9.908 6.633 1.00 86.62 280 GLY A O 1
ATOM 2203 N N . PRO A 1 281 ? 12.386 10.571 7.327 1.00 82.25 281 PRO A N 1
ATOM 2204 C CA . PRO A 1 281 ? 13.126 9.841 6.293 1.00 82.25 281 PRO A CA 1
ATOM 2205 C C . PRO A 1 281 ? 13.236 8.329 6.557 1.00 82.25 281 PRO A C 1
ATOM 2207 O O . PRO A 1 281 ? 13.591 7.574 5.652 1.00 82.25 281 PRO A O 1
ATOM 2210 N N . GLY A 1 282 ? 12.993 7.895 7.796 1.00 87.75 282 GLY A N 1
ATOM 2211 C CA . GLY A 1 282 ? 13.151 6.508 8.224 1.00 87.75 282 GLY A CA 1
ATOM 2212 C C . GLY A 1 282 ? 11.825 5.749 8.334 1.00 87.75 282 GLY A C 1
ATOM 2213 O O . GLY A 1 282 ? 10.754 6.353 8.280 1.00 87.75 282 GLY A O 1
ATOM 2214 N N . PRO A 1 283 ? 11.893 4.422 8.530 1.00 91.44 283 PRO A N 1
ATOM 2215 C CA . PRO A 1 283 ? 10.746 3.617 8.932 1.00 91.44 283 PRO A CA 1
ATOM 2216 C C . PRO A 1 283 ? 10.091 4.171 10.204 1.00 91.44 283 PRO A C 1
ATOM 2218 O O . PRO A 1 283 ? 10.786 4.458 11.179 1.00 91.44 283 PRO A O 1
ATOM 2221 N N . ALA A 1 284 ? 8.763 4.268 10.218 1.00 92.94 284 ALA A N 1
ATOM 2222 C CA . ALA A 1 284 ? 7.992 4.621 11.408 1.00 92.94 284 ALA A CA 1
ATOM 2223 C C . ALA A 1 284 ? 6.959 3.535 11.715 1.00 92.94 284 ALA A C 1
ATOM 2225 O O . ALA A 1 284 ? 6.445 2.884 10.807 1.00 92.94 284 ALA A O 1
ATOM 2226 N N . GLU A 1 285 ? 6.628 3.338 12.988 1.00 94.25 285 GLU A N 1
ATOM 2227 C CA . GLU A 1 285 ? 5.552 2.424 13.363 1.00 94.25 285 GLU A CA 1
ATOM 2228 C C . GLU A 1 285 ? 4.201 3.031 12.969 1.00 94.25 285 GLU A C 1
ATOM 2230 O O . GLU A 1 285 ? 3.749 4.016 13.554 1.00 94.25 285 GLU A O 1
ATOM 2235 N N . LEU A 1 286 ? 3.569 2.450 11.950 1.00 95.81 286 LEU A N 1
ATOM 2236 C CA . LEU A 1 286 ? 2.290 2.895 11.407 1.00 95.81 286 LEU A CA 1
ATOM 2237 C C . LEU A 1 286 ? 1.311 1.724 11.370 1.00 95.81 286 LEU A C 1
ATOM 2239 O O . LEU A 1 286 ? 1.699 0.560 11.240 1.00 95.81 286 LEU A O 1
ATOM 2243 N N . THR A 1 287 ? 0.023 2.044 11.452 1.00 97.06 287 THR A N 1
ATOM 2244 C CA . THR A 1 287 ? -1.057 1.097 11.196 1.00 97.06 287 THR A CA 1
ATOM 2245 C C . THR A 1 287 ? -1.559 1.286 9.777 1.00 97.06 287 THR A C 1
ATOM 2247 O O . THR A 1 287 ? -1.920 2.388 9.366 1.00 97.06 287 THR A O 1
ATOM 2250 N N . THR A 1 288 ? -1.573 0.195 9.019 1.00 97.69 288 THR A N 1
ATOM 2251 C CA . THR A 1 288 ? -2.066 0.174 7.647 1.00 97.69 288 THR A CA 1
ATOM 2252 C C . THR A 1 288 ? -3.272 -0.747 7.547 1.00 97.69 288 THR A C 1
ATOM 2254 O O . THR A 1 288 ? -3.181 -1.950 7.817 1.00 97.69 288 THR A O 1
ATOM 2257 N N . LEU A 1 289 ? -4.393 -0.175 7.112 1.00 97.81 289 LEU A N 1
ATOM 2258 C CA . LEU A 1 289 ? -5.545 -0.907 6.605 1.00 97.81 289 LEU A CA 1
ATOM 2259 C C . LEU A 1 289 ? -5.319 -1.149 5.114 1.00 97.81 289 LEU A C 1
ATOM 2261 O O . LEU A 1 289 ? -5.100 -0.205 4.356 1.00 97.81 289 LEU A O 1
ATOM 2265 N N . MET A 1 290 ? -5.363 -2.402 4.675 1.00 98.00 290 MET A N 1
ATOM 2266 C CA . MET A 1 290 ? -5.010 -2.763 3.303 1.00 98.00 290 MET A CA 1
ATOM 2267 C C . MET A 1 290 ? -5.794 -3.959 2.786 1.00 98.00 290 MET A C 1
ATOM 2269 O O . MET A 1 290 ? -6.282 -4.795 3.546 1.00 98.00 290 MET A O 1
ATOM 2273 N N . GLN A 1 291 ? -5.854 -4.063 1.464 1.00 97.75 291 GLN A N 1
ATOM 2274 C CA . GLN A 1 291 ? -6.348 -5.237 0.765 1.00 97.75 291 GLN A CA 1
ATOM 2275 C C . GLN A 1 291 ? -5.186 -5.991 0.117 1.00 97.75 291 GLN A C 1
ATOM 2277 O O . GLN A 1 291 ? -4.336 -5.384 -0.527 1.00 97.75 291 GLN A O 1
ATOM 2282 N N . ILE A 1 292 ? -5.147 -7.318 0.229 1.00 97.25 292 ILE A N 1
ATOM 2283 C CA . ILE A 1 292 ? -4.167 -8.119 -0.519 1.00 97.25 292 ILE A CA 1
ATOM 2284 C C . ILE A 1 292 ? -4.494 -8.049 -2.014 1.00 97.25 292 ILE A C 1
ATOM 2286 O O . ILE A 1 292 ? -5.560 -8.503 -2.427 1.00 97.25 292 ILE A O 1
ATOM 2290 N N . SER A 1 293 ? -3.581 -7.536 -2.837 1.00 95.06 293 SER A N 1
ATOM 2291 C CA . SER A 1 293 ? -3.729 -7.547 -4.300 1.00 95.06 293 SER A CA 1
ATOM 2292 C C . SER A 1 293 ? -3.196 -8.840 -4.896 1.00 95.06 293 SER A C 1
ATOM 2294 O O . SER A 1 293 ? -3.886 -9.500 -5.670 1.00 95.06 293 SER A O 1
ATOM 2296 N N . ALA A 1 294 ? -1.979 -9.229 -4.518 1.00 92.31 294 ALA A N 1
ATOM 2297 C CA . ALA A 1 294 ? -1.323 -10.405 -5.066 1.00 92.31 294 ALA A CA 1
ATOM 2298 C C . ALA A 1 294 ? -0.413 -11.074 -4.037 1.00 92.31 294 ALA A C 1
ATOM 2300 O O . ALA A 1 294 ? 0.426 -10.444 -3.393 1.00 92.31 294 ALA A O 1
ATOM 2301 N N . VAL A 1 295 ? -0.543 -12.395 -3.934 1.00 92.31 295 VAL A N 1
ATOM 2302 C CA . VAL A 1 295 ? 0.374 -13.240 -3.170 1.00 92.31 295 VAL A CA 1
ATOM 2303 C C . VAL A 1 295 ? 1.245 -13.974 -4.183 1.00 92.31 295 VAL A C 1
ATOM 2305 O O . VAL A 1 295 ? 0.732 -14.861 -4.868 1.00 92.31 295 VAL A O 1
ATOM 2308 N N . PRO A 1 296 ? 2.536 -13.627 -4.324 1.00 85.25 296 PRO A N 1
ATOM 2309 C CA . PRO A 1 296 ? 3.374 -14.315 -5.291 1.00 85.25 296 PRO A CA 1
ATOM 2310 C C . PRO A 1 296 ? 3.511 -15.792 -4.904 1.00 85.25 296 PRO A C 1
ATOM 2312 O O . PRO A 1 296 ? 3.537 -16.153 -3.720 1.00 85.25 296 PRO A O 1
ATOM 2315 N N . THR A 1 297 ? 3.595 -16.672 -5.894 1.00 80.56 297 THR A N 1
ATOM 2316 C CA . THR A 1 297 ? 3.887 -18.089 -5.668 1.00 80.56 297 THR A CA 1
ATOM 2317 C C . THR A 1 297 ? 5.366 -18.270 -5.316 1.00 80.56 297 THR A C 1
ATOM 2319 O O . THR A 1 297 ? 6.194 -17.383 -5.531 1.00 80.56 297 THR A O 1
ATOM 2322 N N . GLU A 1 298 ? 5.703 -19.373 -4.646 1.00 71.38 298 GLU A N 1
ATOM 2323 C CA . GLU A 1 298 ? 7.092 -19.688 -4.300 1.00 71.38 298 GLU A CA 1
ATOM 2324 C C . GLU A 1 298 ? 7.957 -19.774 -5.563 1.00 71.38 298 GLU A C 1
ATOM 2326 O O . GLU A 1 298 ? 7.462 -20.213 -6.597 1.00 71.38 298 GLU A O 1
ATOM 2331 N N . LYS A 1 299 ? 9.214 -19.312 -5.450 1.00 61.47 299 LYS A N 1
ATOM 2332 C CA . LYS A 1 299 ? 10.271 -19.300 -6.477 1.00 61.47 299 LYS A CA 1
ATOM 2333 C C . LYS A 1 299 ? 9.966 -20.235 -7.656 1.00 61.47 299 LYS A C 1
ATOM 2335 O O . LYS A 1 299 ? 10.200 -21.442 -7.555 1.00 61.47 299 LYS A O 1
ATOM 2340 N N . ASP A 1 300 ? 9.571 -19.670 -8.797 1.00 54.00 300 ASP A N 1
ATOM 2341 C CA . ASP A 1 300 ? 9.912 -20.338 -10.045 1.00 54.00 300 ASP A CA 1
ATOM 2342 C C . ASP A 1 300 ? 11.438 -20.424 -10.074 1.00 54.00 300 ASP A C 1
ATOM 2344 O O . ASP A 1 300 ? 12.158 -19.447 -9.833 1.00 54.00 300 ASP A O 1
ATOM 2348 N N . LYS A 1 301 ? 11.939 -21.651 -10.199 1.00 57.41 301 LYS A N 1
ATOM 2349 C CA . LYS A 1 301 ? 13.362 -21.950 -10.081 1.00 57.41 301 LYS A CA 1
ATOM 2350 C C . LYS A 1 301 ? 14.107 -21.203 -11.180 1.00 57.41 301 LYS A C 1
ATOM 2352 O O . LYS A 1 301 ? 14.083 -21.634 -12.320 1.00 57.41 301 LYS A O 1
ATOM 2357 N N . ASN A 1 302 ? 14.796 -20.127 -10.799 1.00 52.16 302 ASN A N 1
ATOM 2358 C CA . ASN A 1 302 ? 15.923 -19.521 -11.506 1.00 52.16 302 ASN A CA 1
ATOM 2359 C C . ASN A 1 302 ? 15.829 -19.577 -13.041 1.00 52.16 302 ASN A C 1
ATOM 2361 O O . ASN A 1 302 ? 16.748 -20.080 -13.687 1.00 52.16 302 ASN A O 1
ATOM 2365 N N . HIS A 1 303 ? 14.785 -19.017 -13.648 1.00 57.94 303 HIS A N 1
ATOM 2366 C CA . HIS A 1 303 ? 15.008 -18.497 -14.989 1.00 57.94 303 HIS A CA 1
ATOM 2367 C C . HIS A 1 303 ? 15.873 -17.253 -14.810 1.00 57.94 303 HIS A C 1
ATOM 2369 O O . HIS A 1 303 ? 15.431 -16.239 -14.269 1.00 57.94 303 HIS A O 1
ATOM 2375 N N . ALA A 1 304 ? 17.153 -17.367 -15.168 1.00 66.75 304 ALA A N 1
ATOM 2376 C CA . ALA A 1 304 ? 18.043 -16.221 -15.182 1.00 66.75 304 ALA A CA 1
ATOM 2377 C C . ALA A 1 304 ? 17.405 -15.130 -16.054 1.00 66.75 304 ALA A C 1
ATOM 2379 O O . ALA A 1 304 ? 16.799 -15.424 -17.088 1.00 66.75 304 ALA A O 1
ATOM 2380 N N . LEU A 1 305 ? 17.541 -13.871 -15.646 1.00 67.50 305 LEU A N 1
ATOM 2381 C CA . LEU A 1 305 ? 16.961 -12.734 -16.364 1.00 67.50 305 LEU A CA 1
ATOM 2382 C C . LEU A 1 305 ? 17.394 -12.739 -17.849 1.00 67.50 305 LEU A C 1
ATOM 2384 O O . LEU A 1 305 ? 16.590 -12.456 -18.730 1.00 67.50 305 LEU A O 1
ATOM 2388 N N . GLY A 1 306 ? 18.616 -13.208 -18.136 1.00 70.62 306 GLY A N 1
ATOM 2389 C CA . GLY A 1 306 ? 19.119 -13.413 -19.499 1.00 70.62 306 GLY A CA 1
ATOM 2390 C C . GLY A 1 306 ? 18.320 -14.422 -20.338 1.00 70.62 306 GLY A C 1
ATOM 2391 O O . GLY A 1 306 ? 18.014 -14.127 -21.488 1.00 70.62 306 GLY A O 1
ATOM 2392 N N . THR A 1 307 ? 17.925 -15.569 -19.771 1.00 76.94 307 THR A N 1
ATOM 2393 C CA . THR A 1 307 ? 17.066 -16.553 -20.468 1.00 76.94 307 THR A CA 1
ATOM 2394 C C . THR A 1 307 ? 15.685 -15.981 -20.787 1.00 76.94 307 THR A C 1
ATOM 2396 O O . THR A 1 307 ? 15.164 -16.210 -21.876 1.00 76.94 307 THR A O 1
ATOM 2399 N N . TRP A 1 308 ? 15.126 -15.171 -19.884 1.00 71.88 308 TRP A N 1
ATOM 2400 C CA . TRP A 1 308 ? 13.855 -14.484 -20.125 1.00 71.88 308 TRP A CA 1
ATOM 2401 C C . TRP A 1 308 ? 13.960 -13.449 -21.244 1.00 71.88 308 TRP A C 1
ATOM 2403 O O . TRP A 1 308 ? 13.107 -13.421 -22.127 1.00 71.88 308 TRP A O 1
ATOM 2413 N N . ILE A 1 309 ? 15.013 -12.622 -21.245 1.00 76.94 309 ILE A N 1
ATOM 2414 C CA . ILE A 1 309 ? 15.222 -11.618 -22.299 1.00 76.94 309 ILE A CA 1
ATOM 2415 C C . ILE A 1 309 ? 15.356 -12.292 -23.665 1.00 76.94 309 ILE A C 1
ATOM 2417 O O . ILE A 1 309 ? 14.751 -11.829 -24.632 1.00 76.94 309 ILE A O 1
ATOM 2421 N N . SER A 1 310 ? 16.107 -13.393 -23.763 1.00 79.81 310 SER A N 1
ATOM 2422 C CA . SER A 1 310 ? 16.264 -14.097 -25.037 1.00 79.81 310 SER A CA 1
ATOM 2423 C C . SER A 1 310 ? 14.956 -14.726 -25.524 1.00 79.81 310 SER A C 1
ATOM 2425 O O . SER A 1 310 ? 14.664 -14.680 -26.719 1.00 79.81 310 SER A O 1
ATOM 2427 N N . GLU A 1 311 ? 14.137 -15.269 -24.617 1.00 82.19 311 GLU A N 1
ATOM 2428 C CA . GLU A 1 311 ? 12.803 -15.775 -24.960 1.00 82.19 311 GLU A CA 1
ATOM 2429 C C . GLU A 1 311 ? 11.887 -14.649 -25.456 1.00 82.19 311 GLU A C 1
ATOM 2431 O O . GLU A 1 311 ? 11.254 -14.792 -26.504 1.00 82.19 311 GLU A O 1
ATOM 2436 N N . LEU A 1 312 ? 11.883 -13.503 -24.773 1.00 78.25 312 LEU A N 1
ATOM 2437 C CA . LEU A 1 312 ? 11.057 -12.343 -25.117 1.00 78.25 312 LEU A CA 1
ATOM 2438 C C . LEU A 1 312 ? 11.470 -11.737 -26.469 1.00 78.25 312 LEU A C 1
ATOM 2440 O O . LEU A 1 312 ? 10.611 -11.467 -27.309 1.00 78.25 312 LEU A O 1
ATOM 2444 N N . ALA A 1 313 ? 12.777 -11.632 -26.732 1.00 82.31 313 ALA A N 1
ATOM 2445 C CA . ALA A 1 313 ? 13.307 -11.228 -28.034 1.00 82.31 313 ALA A CA 1
ATOM 2446 C C . ALA A 1 313 ? 12.862 -12.191 -29.150 1.00 82.31 313 ALA A C 1
ATOM 2448 O O . ALA A 1 313 ? 12.419 -11.745 -30.205 1.00 82.31 313 ALA A O 1
ATOM 2449 N N . SER A 1 314 ? 12.898 -13.505 -28.897 1.00 83.38 314 SER A N 1
ATOM 2450 C CA . SER A 1 314 ? 12.458 -14.515 -29.871 1.00 83.38 314 SER A CA 1
ATOM 2451 C C . SER A 1 314 ? 10.947 -14.500 -30.138 1.00 83.38 314 SER A C 1
ATOM 2453 O O . SER A 1 314 ? 10.497 -14.882 -31.218 1.00 83.38 314 SER A O 1
ATOM 2455 N N . MET A 1 315 ? 10.141 -14.073 -29.161 1.00 79.25 315 MET A N 1
ATOM 2456 C CA . MET A 1 315 ? 8.701 -13.889 -29.337 1.00 79.25 315 MET A CA 1
ATOM 2457 C C . MET A 1 315 ? 8.394 -12.618 -30.127 1.00 79.25 315 MET A C 1
ATOM 2459 O O . MET A 1 315 ? 7.509 -12.637 -30.982 1.00 79.25 315 MET A O 1
ATOM 2463 N N . ALA A 1 316 ? 9.136 -11.539 -29.870 1.00 76.62 316 ALA A N 1
ATOM 2464 C CA . ALA A 1 316 ? 8.994 -10.280 -30.589 1.00 76.62 316 ALA A CA 1
ATOM 2465 C C . ALA A 1 316 ? 9.342 -10.435 -32.076 1.00 76.62 316 ALA A C 1
ATOM 2467 O O . ALA A 1 316 ? 8.581 -9.978 -32.924 1.00 76.62 316 ALA A O 1
ATOM 2468 N N . THR A 1 317 ? 10.424 -11.147 -32.411 1.00 80.44 317 THR A N 1
ATOM 2469 C CA . THR A 1 317 ? 10.782 -11.409 -33.816 1.00 80.44 317 THR A CA 1
ATOM 2470 C C . THR A 1 317 ? 9.710 -12.234 -34.534 1.00 80.44 317 THR A C 1
ATOM 2472 O O . THR A 1 317 ? 9.275 -11.858 -35.620 1.00 80.44 317 THR A O 1
ATOM 2475 N N . LYS A 1 318 ? 9.181 -13.284 -33.891 1.00 77.06 318 LYS A N 1
ATOM 2476 C CA . LYS A 1 318 ? 8.082 -14.106 -34.437 1.00 77.06 318 LYS A CA 1
ATOM 2477 C C . LYS A 1 318 ? 6.763 -13.348 -34.620 1.00 77.06 318 LYS A C 1
ATOM 2479 O O . LYS A 1 318 ? 5.952 -13.739 -35.456 1.00 77.06 318 LYS A O 1
ATOM 2484 N N . ALA A 1 319 ? 6.522 -12.300 -33.831 1.00 70.94 319 ALA A N 1
ATOM 2485 C CA . ALA A 1 319 ? 5.337 -11.455 -33.972 1.00 70.94 319 ALA A CA 1
ATOM 2486 C C . ALA A 1 319 ? 5.422 -10.526 -35.196 1.00 70.94 319 ALA A C 1
ATOM 2488 O O . ALA A 1 319 ? 4.389 -10.180 -35.760 1.00 70.94 319 ALA A O 1
ATOM 2489 N N . VAL A 1 320 ? 6.636 -10.148 -35.613 1.00 73.88 320 VAL A N 1
ATOM 2490 C CA . VAL A 1 320 ? 6.881 -9.257 -36.759 1.00 73.88 320 VAL A CA 1
ATOM 2491 C C . VAL A 1 320 ? 6.915 -10.026 -38.085 1.00 73.88 320 VAL A C 1
ATOM 2493 O O . VAL A 1 320 ? 6.454 -9.511 -39.097 1.00 73.88 320 VAL A O 1
ATOM 2496 N N . GLU A 1 321 ? 7.392 -11.274 -38.091 1.00 73.19 321 GLU A N 1
ATOM 2497 C CA . GLU A 1 321 ? 7.545 -12.072 -39.323 1.00 73.19 321 GLU A CA 1
ATOM 2498 C C . GLU A 1 321 ? 6.226 -12.442 -40.030 1.00 73.19 321 GLU A C 1
ATOM 2500 O O . GLU A 1 321 ? 6.248 -12.746 -41.219 1.00 73.19 321 GLU A O 1
ATOM 2505 N N . ASN A 1 322 ? 5.077 -12.413 -39.344 1.00 65.00 322 ASN A N 1
ATOM 2506 C CA . ASN A 1 322 ? 3.807 -12.896 -39.908 1.00 65.00 322 ASN A CA 1
ATOM 2507 C C . ASN A 1 322 ? 2.888 -11.809 -40.495 1.00 65.00 322 ASN A C 1
ATOM 2509 O O . ASN A 1 322 ? 1.781 -12.147 -40.910 1.00 65.00 322 ASN A O 1
ATOM 2513 N N . ASP A 1 323 ? 3.289 -10.530 -40.495 1.00 71.44 323 ASP A N 1
ATOM 2514 C CA . ASP A 1 323 ? 2.502 -9.360 -40.966 1.00 71.44 323 ASP A CA 1
ATOM 2515 C C . ASP A 1 323 ? 1.076 -9.234 -40.362 1.00 71.44 323 ASP A C 1
ATOM 2517 O O . ASP A 1 323 ? 0.274 -8.367 -40.707 1.00 71.44 323 ASP A O 1
ATOM 2521 N N . GLN A 1 324 ? 0.752 -10.099 -39.401 1.00 75.69 324 GLN A N 1
ATOM 2522 C CA . GLN A 1 324 ? -0.464 -10.125 -38.612 1.00 75.69 324 GLN A CA 1
ATOM 2523 C C . GLN A 1 324 ? -0.058 -10.237 -37.147 1.00 75.69 324 GLN A C 1
ATOM 2525 O O . GLN A 1 324 ? 0.510 -11.238 -36.708 1.00 75.69 324 GLN A O 1
ATOM 2530 N N . LEU A 1 325 ? -0.368 -9.192 -36.382 1.00 71.56 325 LEU A N 1
ATOM 2531 C CA . LEU A 1 325 ? -0.216 -9.180 -34.933 1.00 71.56 325 LEU A CA 1
ATOM 2532 C C . LEU A 1 325 ? -1.145 -10.234 -34.315 1.00 71.56 325 LEU A C 1
ATOM 2534 O O . LEU A 1 325 ? -2.336 -9.993 -34.109 1.00 71.56 325 LEU A O 1
ATOM 2538 N N . ASP A 1 326 ? -0.602 -11.411 -33.997 1.00 78.88 326 ASP A N 1
ATOM 2539 C CA . ASP A 1 326 ? -1.323 -12.401 -33.202 1.00 78.88 326 ASP A CA 1
ATOM 2540 C C . ASP A 1 326 ? -1.460 -11.877 -31.767 1.00 78.88 326 ASP A C 1
ATOM 2542 O O . ASP A 1 326 ? -0.508 -11.859 -30.980 1.00 78.88 326 ASP A O 1
ATOM 2546 N N . ARG A 1 327 ? -2.683 -11.473 -31.413 1.00 78.75 327 ARG A N 1
ATOM 2547 C CA . ARG A 1 327 ? -3.049 -11.015 -30.068 1.00 78.75 327 ARG A CA 1
ATOM 2548 C C . ARG A 1 327 ? -2.594 -11.983 -28.976 1.00 78.75 327 ARG A C 1
ATOM 2550 O O . ARG A 1 327 ? -2.209 -11.539 -27.904 1.00 78.75 327 ARG A O 1
ATOM 2557 N N . ARG A 1 328 ? -2.588 -13.294 -29.231 1.00 77.25 328 ARG A N 1
ATOM 2558 C CA . ARG A 1 328 ? -2.151 -14.289 -28.239 1.00 77.25 328 ARG A CA 1
ATOM 2559 C C . ARG A 1 328 ? -0.656 -14.207 -27.968 1.00 77.25 328 ARG A C 1
ATOM 2561 O O . ARG A 1 328 ? -0.232 -14.454 -26.842 1.00 77.25 328 ARG A O 1
ATOM 2568 N N . VAL A 1 329 ? 0.140 -13.903 -28.992 1.00 75.69 329 VAL A N 1
ATOM 2569 C CA . VAL A 1 329 ? 1.582 -13.684 -28.839 1.00 75.69 329 VAL A CA 1
ATOM 2570 C C . VAL A 1 329 ? 1.807 -12.393 -28.066 1.00 75.69 329 VAL A C 1
ATOM 2572 O O . VAL A 1 329 ? 2.572 -12.412 -27.111 1.00 75.69 329 VAL A O 1
ATOM 2575 N N . LEU A 1 330 ? 1.073 -11.324 -28.390 1.00 74.19 330 LEU A N 1
ATOM 2576 C CA . LEU A 1 330 ? 1.137 -10.060 -27.653 1.00 74.19 330 LEU A CA 1
ATOM 2577 C C . LEU A 1 330 ? 0.761 -10.227 -26.171 1.00 74.19 330 LEU A C 1
ATOM 2579 O O . LEU A 1 330 ? 1.533 -9.818 -25.310 1.00 74.19 330 LEU A O 1
ATOM 2583 N N . ASP A 1 331 ? -0.364 -10.879 -25.865 1.00 76.56 331 ASP A N 1
ATOM 2584 C CA . ASP A 1 331 ? -0.818 -11.122 -24.488 1.00 76.56 331 ASP A CA 1
ATOM 2585 C C . ASP A 1 331 ? 0.225 -11.930 -23.695 1.00 76.56 331 ASP A C 1
ATOM 2587 O O . ASP A 1 331 ? 0.512 -11.618 -22.538 1.00 76.56 331 ASP A O 1
ATOM 2591 N N . LYS A 1 332 ? 0.851 -12.939 -24.323 1.00 77.50 332 LYS A N 1
ATOM 2592 C CA . LYS A 1 332 ? 1.951 -13.693 -23.705 1.00 77.50 332 LYS A CA 1
ATOM 2593 C C . LYS A 1 332 ? 3.195 -12.834 -23.509 1.00 77.50 332 LYS A C 1
ATOM 2595 O O . LYS A 1 332 ? 3.799 -12.921 -22.451 1.00 77.50 332 LYS A O 1
ATOM 2600 N N . THR A 1 333 ? 3.574 -12.007 -24.481 1.00 74.94 333 THR A N 1
ATOM 2601 C CA . THR A 1 333 ? 4.722 -11.098 -24.358 1.00 74.94 333 THR A CA 1
ATOM 2602 C C . THR A 1 333 ? 4.506 -10.094 -23.225 1.00 74.94 333 THR A C 1
ATOM 2604 O O . THR A 1 333 ? 5.415 -9.885 -22.428 1.00 74.94 333 THR A O 1
ATOM 2607 N N . ILE A 1 334 ? 3.301 -9.529 -23.097 1.00 74.56 334 ILE A N 1
ATOM 2608 C CA . ILE A 1 334 ? 2.934 -8.613 -22.006 1.00 74.56 334 ILE A CA 1
ATOM 2609 C C . ILE A 1 334 ? 2.972 -9.339 -20.656 1.00 74.56 334 ILE A C 1
ATOM 2611 O O . ILE A 1 334 ? 3.554 -8.826 -19.702 1.00 74.56 334 ILE A O 1
ATOM 2615 N N . ALA A 1 335 ? 2.411 -10.549 -20.566 1.00 75.25 335 ALA A N 1
ATOM 2616 C CA . ALA A 1 335 ? 2.466 -11.347 -19.343 1.00 75.25 335 ALA A CA 1
ATOM 2617 C C . ALA A 1 335 ? 3.915 -11.694 -18.944 1.00 75.25 335 ALA A C 1
ATOM 2619 O O . ALA A 1 335 ? 4.285 -11.550 -17.779 1.00 75.25 335 ALA A O 1
ATOM 2620 N N . SER A 1 336 ? 4.751 -12.086 -19.911 1.00 72.25 336 SER A N 1
ATOM 2621 C CA . SER A 1 336 ? 6.182 -12.349 -19.721 1.00 72.25 336 SER A CA 1
ATOM 2622 C C . SER A 1 336 ? 6.943 -11.103 -19.274 1.00 72.25 336 SER A C 1
ATOM 2624 O O . SER A 1 336 ? 7.762 -11.181 -18.362 1.00 72.25 336 SER A O 1
ATOM 2626 N N . LEU A 1 337 ? 6.648 -9.939 -19.859 1.00 73.44 337 LEU A N 1
ATOM 2627 C CA . LEU A 1 337 ? 7.224 -8.666 -19.430 1.00 73.44 337 LEU A CA 1
ATOM 2628 C C . LEU A 1 337 ? 6.840 -8.355 -17.977 1.00 73.44 337 LEU A C 1
ATOM 2630 O O . LEU A 1 337 ? 7.704 -7.988 -17.186 1.00 73.44 337 LEU A O 1
ATOM 2634 N N . GLY A 1 338 ? 5.582 -8.596 -17.596 1.00 71.75 338 GLY A N 1
ATOM 2635 C CA . GLY A 1 338 ? 5.128 -8.492 -16.208 1.00 71.75 338 GLY A CA 1
ATOM 2636 C C . GLY A 1 338 ? 5.912 -9.398 -15.249 1.00 71.75 338 GLY A C 1
ATOM 2637 O O . GLY A 1 338 ? 6.275 -8.972 -14.155 1.00 71.75 338 GLY A O 1
ATOM 2638 N N . LEU A 1 339 ? 6.251 -10.622 -15.669 1.00 71.31 339 LEU A N 1
ATOM 2639 C CA . LEU A 1 339 ? 7.095 -11.531 -14.883 1.00 71.31 339 LEU A CA 1
ATOM 2640 C C . LEU A 1 339 ? 8.545 -11.048 -14.774 1.00 71.31 339 LEU A C 1
ATOM 2642 O O . LEU A 1 339 ? 9.150 -11.207 -13.713 1.00 71.31 339 LEU A O 1
ATOM 2646 N N . VAL A 1 340 ? 9.106 -10.456 -15.831 1.00 71.56 340 VAL A N 1
ATOM 2647 C CA . VAL A 1 340 ? 10.450 -9.856 -15.797 1.00 71.56 340 VAL A CA 1
ATOM 2648 C C . VAL A 1 340 ? 10.486 -8.682 -14.823 1.00 71.56 340 VAL A C 1
ATOM 2650 O O . VAL A 1 340 ? 11.380 -8.636 -13.978 1.00 71.56 340 VAL A O 1
ATOM 2653 N N . LEU A 1 341 ? 9.481 -7.802 -14.874 1.00 70.12 341 LEU A N 1
ATOM 2654 C CA . LEU A 1 341 ? 9.324 -6.698 -13.922 1.00 70.12 341 LEU A CA 1
ATOM 2655 C C . LEU A 1 341 ? 9.202 -7.224 -12.480 1.00 70.12 341 LEU A C 1
ATOM 2657 O O . LEU A 1 341 ? 9.868 -6.727 -11.572 1.00 70.12 341 LEU A O 1
ATOM 2661 N N . ALA A 1 342 ? 8.453 -8.310 -12.265 1.00 66.69 342 ALA A N 1
ATOM 2662 C CA . ALA A 1 342 ? 8.387 -8.968 -10.957 1.00 66.69 342 ALA A CA 1
ATOM 2663 C C . ALA A 1 342 ? 9.748 -9.495 -10.475 1.00 66.69 342 ALA A C 1
ATOM 2665 O O . ALA A 1 342 ? 10.103 -9.388 -9.299 1.00 66.69 342 ALA A O 1
ATOM 2666 N N . HIS A 1 343 ? 10.545 -10.062 -11.382 1.00 67.19 343 HIS A N 1
ATOM 2667 C CA . HIS A 1 343 ? 11.861 -10.607 -11.050 1.00 67.19 343 HIS A CA 1
ATOM 2668 C C . HIS A 1 343 ? 12.906 -9.529 -10.759 1.00 67.19 343 HIS A C 1
ATOM 2670 O O . HIS A 1 343 ? 13.771 -9.761 -9.904 1.00 67.19 343 HIS A O 1
ATOM 2676 N N . SER A 1 344 ? 12.825 -8.375 -11.427 1.00 66.19 344 SER A N 1
ATOM 2677 C CA . SER A 1 344 ? 13.713 -7.235 -11.183 1.00 66.19 344 SER A CA 1
ATOM 2678 C C . SER A 1 344 ? 13.426 -6.522 -9.859 1.00 66.19 344 SER A C 1
ATOM 2680 O O . SER A 1 344 ? 14.182 -5.631 -9.490 1.00 66.19 344 SER A O 1
ATOM 2682 N N . GLY A 1 345 ? 12.385 -6.929 -9.121 1.00 56.88 345 GLY A N 1
ATOM 2683 C CA . GLY A 1 345 ? 11.991 -6.271 -7.875 1.00 56.88 345 GLY A CA 1
ATOM 2684 C C . GLY A 1 345 ? 11.300 -4.938 -8.130 1.00 56.88 345 GLY A C 1
ATOM 2685 O O . GLY A 1 345 ? 11.426 -4.018 -7.326 1.00 56.88 345 GLY A O 1
ATOM 2686 N N . PHE A 1 346 ? 10.603 -4.831 -9.263 1.00 66.62 346 PHE A N 1
ATOM 2687 C CA . PHE A 1 346 ? 9.763 -3.685 -9.550 1.00 66.62 346 PHE A CA 1
ATOM 2688 C C . PHE A 1 346 ? 8.679 -3.560 -8.468 1.00 66.62 346 PHE A C 1
ATOM 2690 O O . PHE A 1 346 ? 8.095 -4.569 -8.073 1.00 66.62 346 PHE A O 1
ATOM 2697 N N . VAL A 1 347 ? 8.436 -2.354 -7.949 1.00 60.06 347 VAL A N 1
ATOM 2698 C CA . VAL A 1 347 ? 7.622 -2.171 -6.730 1.00 60.06 347 VAL A CA 1
ATOM 2699 C C . VAL A 1 347 ? 6.173 -2.633 -6.913 1.00 60.06 347 VAL A C 1
ATOM 2701 O O . VAL A 1 347 ? 5.633 -3.289 -6.018 1.00 60.06 347 VAL A O 1
ATOM 2704 N N . ALA A 1 348 ? 5.605 -2.466 -8.109 1.00 61.78 348 ALA A N 1
ATOM 2705 C CA . ALA A 1 348 ? 4.282 -2.992 -8.446 1.00 61.78 348 ALA A CA 1
ATOM 2706 C C . ALA A 1 348 ? 4.222 -4.532 -8.535 1.00 61.78 348 ALA A C 1
ATOM 2708 O O . ALA A 1 348 ? 3.142 -5.114 -8.651 1.00 61.78 348 ALA A O 1
ATOM 2709 N N . ALA A 1 349 ? 5.366 -5.219 -8.509 1.00 70.06 349 ALA A N 1
ATOM 2710 C CA . ALA A 1 349 ? 5.474 -6.653 -8.727 1.00 70.06 349 ALA A CA 1
ATOM 2711 C C . ALA A 1 349 ? 6.400 -7.301 -7.674 1.00 70.06 349 ALA A C 1
ATOM 2713 O O . ALA A 1 349 ? 7.537 -7.683 -7.964 1.00 70.06 349 ALA A O 1
ATOM 2714 N N . PRO A 1 350 ? 5.930 -7.439 -6.419 1.00 71.94 350 PRO A N 1
ATOM 2715 C CA . PRO A 1 350 ? 6.776 -7.865 -5.317 1.00 71.94 350 PRO A CA 1
ATOM 2716 C C . PRO A 1 350 ? 7.311 -9.278 -5.519 1.00 71.94 350 PRO A C 1
ATOM 2718 O O . PRO A 1 350 ? 6.586 -10.238 -5.796 1.00 71.94 350 PRO A O 1
ATOM 2721 N N . LYS A 1 351 ? 8.615 -9.408 -5.302 1.00 81.00 351 LYS A N 1
ATOM 2722 C CA . LYS A 1 351 ? 9.327 -10.679 -5.345 1.00 81.00 351 LYS A CA 1
ATOM 2723 C C . LYS A 1 351 ? 9.093 -11.471 -4.064 1.00 81.00 351 LYS A C 1
ATOM 2725 O O . LYS A 1 351 ? 8.998 -10.908 -2.980 1.00 81.00 351 LYS A O 1
ATOM 2730 N N . TRP A 1 352 ? 9.082 -12.802 -4.157 1.00 81.75 352 TRP A N 1
ATOM 2731 C CA . TRP A 1 352 ? 9.155 -13.660 -2.969 1.00 81.75 352 TRP A CA 1
ATOM 2732 C C . TRP A 1 352 ? 10.331 -13.236 -2.057 1.00 81.75 352 TRP A C 1
ATOM 2734 O O . TRP A 1 352 ? 11.441 -13.103 -2.577 1.00 81.75 352 TRP A O 1
ATOM 2744 N N . PRO A 1 353 ? 10.143 -13.055 -0.731 1.00 88.44 353 PRO A N 1
ATOM 2745 C CA . PRO A 1 353 ? 8.965 -13.362 0.085 1.00 88.44 353 PRO A CA 1
ATOM 2746 C C . PRO A 1 353 ? 7.970 -12.194 0.320 1.00 88.44 353 PRO A C 1
ATOM 2748 O O . PRO A 1 353 ? 7.019 -12.391 1.084 1.00 88.44 353 PRO A O 1
ATOM 2751 N N . ALA A 1 354 ? 8.078 -11.059 -0.371 1.00 90.38 354 ALA A N 1
ATOM 2752 C CA . ALA A 1 354 ? 7.132 -9.942 -0.271 1.00 90.38 354 ALA A CA 1
ATOM 2753 C C . ALA A 1 354 ? 5.731 -10.257 -0.839 1.00 90.38 354 ALA A C 1
ATOM 2755 O O . ALA A 1 354 ? 5.566 -11.165 -1.658 1.00 90.38 354 ALA A O 1
ATOM 2756 N N . ILE A 1 355 ? 4.713 -9.539 -0.363 1.00 93.44 355 ILE A N 1
ATOM 2757 C CA . ILE A 1 355 ? 3.303 -9.669 -0.767 1.00 93.44 355 ILE A CA 1
ATOM 2758 C C . ILE A 1 355 ? 2.799 -8.307 -1.239 1.00 93.44 355 ILE A C 1
ATOM 2760 O O . ILE A 1 355 ? 3.068 -7.300 -0.590 1.00 93.44 355 ILE A O 1
ATOM 2764 N N . SER A 1 356 ? 2.066 -8.283 -2.353 1.00 94.12 356 SER A N 1
ATOM 2765 C CA . SER A 1 356 ? 1.494 -7.046 -2.883 1.00 94.12 356 SER A CA 1
ATOM 2766 C C . SER A 1 356 ? 0.215 -6.699 -2.140 1.00 94.12 356 SER A C 1
ATOM 2768 O O . SER A 1 356 ? -0.633 -7.571 -1.901 1.00 94.12 356 SER A O 1
ATOM 2770 N N . VAL A 1 357 ? 0.077 -5.424 -1.796 1.00 96.31 357 VAL A N 1
ATOM 2771 C CA . VAL A 1 357 ? -1.088 -4.887 -1.101 1.00 96.31 357 VAL A CA 1
ATOM 2772 C C . VAL A 1 357 ? -1.551 -3.585 -1.737 1.00 96.31 357 VAL A C 1
ATOM 2774 O O . VAL A 1 357 ? -0.778 -2.860 -2.355 1.00 96.31 357 VAL A O 1
ATOM 2777 N N . LEU A 1 358 ? -2.831 -3.287 -1.558 1.00 95.88 358 LEU A N 1
ATOM 2778 C CA . LEU A 1 358 ? -3.441 -1.997 -1.845 1.00 95.88 358 LEU A CA 1
ATOM 2779 C C . LEU A 1 358 ? -3.713 -1.316 -0.503 1.00 95.88 358 LEU A C 1
ATOM 2781 O O . LEU A 1 358 ? -4.649 -1.730 0.193 1.00 95.88 358 LEU A O 1
ATOM 2785 N N . PRO A 1 359 ? -2.901 -0.324 -0.100 1.00 96.19 359 PRO A N 1
ATOM 2786 C CA . PRO A 1 359 ? -3.181 0.458 1.093 1.00 96.19 359 PRO A CA 1
ATOM 2787 C C . PRO A 1 359 ? -4.515 1.191 0.923 1.00 96.19 359 PRO A C 1
ATOM 2789 O O . PRO A 1 359 ? -4.741 1.865 -0.078 1.00 96.19 359 PRO A O 1
ATOM 2792 N N . LEU A 1 360 ? -5.412 1.036 1.893 1.00 95.62 360 LEU A N 1
ATOM 2793 C CA . LEU A 1 360 ? -6.704 1.723 1.944 1.00 95.62 360 LEU A CA 1
ATOM 2794 C C . LEU A 1 360 ? -6.638 2.920 2.887 1.00 95.62 360 LEU A C 1
ATOM 2796 O O . LEU A 1 360 ? -7.192 3.972 2.583 1.00 95.62 360 LEU A O 1
ATOM 2800 N N . ALA A 1 361 ? -5.949 2.766 4.015 1.00 95.25 361 ALA A N 1
ATOM 2801 C CA . ALA A 1 361 ? -5.644 3.856 4.926 1.00 95.25 361 ALA A CA 1
ATOM 2802 C C . ALA A 1 361 ? -4.322 3.590 5.651 1.00 95.25 361 ALA A C 1
ATOM 2804 O O . ALA A 1 361 ? -4.011 2.443 5.976 1.00 95.25 361 ALA A O 1
ATOM 2805 N N . ILE A 1 362 ? -3.565 4.652 5.915 1.00 95.12 362 ILE A N 1
ATOM 2806 C CA . ILE A 1 362 ? -2.340 4.618 6.718 1.00 95.12 362 ILE A CA 1
ATOM 2807 C C . ILE A 1 362 ? -2.485 5.676 7.800 1.00 95.12 362 ILE A C 1
ATOM 2809 O O . ILE A 1 362 ? -2.732 6.843 7.494 1.00 95.12 362 ILE A O 1
ATOM 2813 N N . TYR A 1 363 ? -2.339 5.272 9.054 1.00 94.88 363 TYR A N 1
ATOM 2814 C CA . TYR A 1 363 ? -2.486 6.158 10.198 1.00 94.88 363 TYR A CA 1
ATOM 2815 C C . TYR A 1 363 ? -1.584 5.732 11.350 1.00 94.88 363 TYR A C 1
ATOM 2817 O O . TYR A 1 363 ? -1.084 4.607 11.400 1.00 94.88 363 TYR A O 1
ATOM 2825 N N . ARG A 1 364 ? -1.385 6.635 12.303 1.00 93.38 364 ARG A N 1
ATOM 2826 C CA . ARG A 1 364 ? -0.769 6.327 13.597 1.00 93.38 364 ARG A CA 1
ATOM 2827 C C . ARG A 1 364 ? -1.734 6.657 14.722 1.00 93.38 364 ARG A C 1
ATOM 2829 O O . ARG A 1 364 ? -2.553 7.566 14.599 1.00 93.38 364 ARG A O 1
ATOM 2836 N N . ASN A 1 365 ? -1.619 5.926 15.821 1.00 90.50 365 ASN A N 1
ATOM 2837 C CA . ASN A 1 365 ? -2.395 6.222 17.017 1.00 90.50 365 ASN A CA 1
ATOM 2838 C C . ASN A 1 365 ? -1.725 7.377 17.759 1.00 90.50 365 ASN A C 1
ATOM 2840 O O . ASN A 1 365 ? -0.531 7.325 18.062 1.00 90.50 365 ASN A O 1
ATOM 2844 N N . VAL A 1 366 ? -2.497 8.419 18.049 1.00 88.50 366 VAL A N 1
ATOM 2845 C CA . VAL A 1 366 ? -2.048 9.542 18.865 1.00 88.50 366 VAL A CA 1
ATOM 2846 C C . VAL A 1 366 ? -2.237 9.140 20.316 1.00 88.50 366 VAL A C 1
ATOM 2848 O O . VAL A 1 366 ? -3.350 9.123 20.839 1.00 88.50 366 VAL A O 1
ATOM 2851 N N . MET A 1 367 ? -1.134 8.784 20.966 1.00 80.94 367 MET A N 1
ATOM 2852 C CA . MET A 1 367 ? -1.162 8.521 22.398 1.00 80.94 367 MET A CA 1
ATOM 2853 C C . MET A 1 367 ? -1.439 9.832 23.142 1.00 80.94 367 MET A C 1
ATOM 2855 O O . MET A 1 367 ? -0.872 10.864 22.767 1.00 80.94 367 MET A O 1
ATOM 2859 N N . PRO A 1 368 ? -2.273 9.820 24.199 1.00 79.81 368 PRO A N 1
ATOM 2860 C CA . PRO A 1 368 ? -2.417 10.980 25.063 1.00 79.81 368 PRO A CA 1
ATOM 2861 C C . PRO A 1 368 ? -1.032 11.373 25.569 1.00 79.81 368 PRO A C 1
ATOM 2863 O O . PRO A 1 368 ? -0.325 10.531 26.129 1.00 79.81 368 PRO A O 1
ATOM 2866 N N . THR A 1 369 ? -0.629 12.625 25.353 1.00 78.38 369 THR A N 1
ATOM 2867 C CA . THR A 1 369 ? 0.654 13.111 25.858 1.00 78.38 369 THR A CA 1
ATOM 2868 C C . THR A 1 369 ? 0.655 12.915 27.375 1.00 78.38 369 THR A C 1
ATOM 2870 O O . THR A 1 369 ? -0.239 13.458 28.037 1.00 78.38 369 THR A O 1
ATOM 2873 N N . PRO A 1 370 ? 1.594 12.139 27.952 1.00 75.88 370 PRO A N 1
ATOM 2874 C CA . PRO A 1 370 ? 1.756 12.141 29.398 1.00 75.88 370 PRO A CA 1
ATOM 2875 C C . PRO A 1 370 ? 1.988 13.594 29.813 1.00 75.88 370 PRO A C 1
ATOM 2877 O O . PRO A 1 370 ? 2.702 14.312 29.110 1.00 75.88 370 PRO A O 1
ATOM 2880 N N . GLN A 1 371 ? 1.322 14.051 30.879 1.00 73.31 371 GLN A N 1
ATOM 2881 C CA . GLN A 1 371 ? 1.500 15.417 31.371 1.00 73.31 371 GLN A CA 1
ATOM 2882 C C . GLN A 1 371 ? 3.004 15.681 31.481 1.00 73.31 371 GLN A C 1
ATOM 2884 O O . GLN A 1 371 ? 3.712 14.973 32.193 1.00 73.31 371 GLN A O 1
ATOM 2889 N N . LEU A 1 372 ? 3.499 16.623 30.676 1.00 76.88 372 LEU A N 1
ATOM 2890 C CA . LEU A 1 372 ? 4.864 17.092 30.812 1.00 76.88 372 LEU A CA 1
ATOM 2891 C C . LEU A 1 372 ? 4.867 17.867 32.125 1.00 76.88 372 LEU A C 1
ATOM 2893 O O . LEU A 1 372 ? 4.278 18.946 32.193 1.00 76.88 372 LEU A O 1
ATOM 2897 N N . ASP A 1 373 ? 5.448 17.277 33.165 1.00 71.50 373 ASP A N 1
ATOM 2898 C CA . ASP A 1 373 ? 5.779 17.988 34.395 1.00 71.50 373 ASP A CA 1
ATOM 2899 C C . ASP A 1 373 ? 6.837 19.042 34.020 1.00 71.50 373 ASP A C 1
ATOM 2901 O O . ASP A 1 373 ? 8.033 18.745 33.974 1.00 71.50 373 ASP A O 1
ATOM 2905 N N . VAL A 1 374 ? 6.377 20.232 33.618 1.00 66.75 374 VAL A N 1
ATOM 2906 C CA . VAL A 1 374 ? 7.215 21.397 33.278 1.00 66.75 374 VAL A CA 1
ATOM 2907 C C . VAL A 1 374 ? 7.563 22.179 34.532 1.00 66.75 374 VAL A C 1
ATOM 2909 O O . VAL A 1 374 ? 6.634 22.457 35.326 1.00 66.75 374 VAL A O 1
#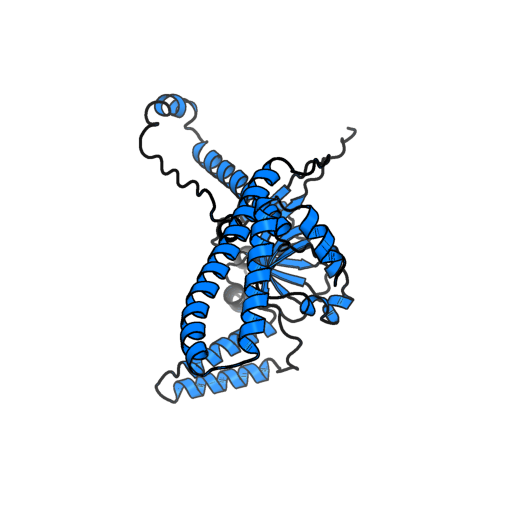

Foldseek 3Di:
DPPVVVVVLVPDDPVVNVVVVVVVVVVVVVVVCVVDDDVVVVVVVVVVVVVVVVVVVVVVVVVVVVVVVVVVVVVVPDDPPDVFDFDWFFQFAQQVVLQVLLCVLPVHDPPPPPPPPDDPVPPCVVVCVVPVPDPPVPVVQVVQQVVRVVSVVSSCVSCVVVVQEEECLVVQLDLVCLVVCVVVVPDDFFGKYKYWAFKDKAQLVVVLVVVVVVCVVVVDVPVPPVVVVSVVVCVQQPRWIKMWGDSNHDPPPREIEIEIDHPPRPGRNDDPVCSCVVCDRGTDGKMFTWGFHFQDDPDPPDPDLVVLVVVLVVLVVVCVVPVDRDVVSVVVSVVSVLVSCLVVCRRCRDHPSYTYIYTRIMIDGDGDPDPPPD